Protein AF-A0A0G0YZ39-F1 (afdb_monomer)

Radius of gyration: 24.72 Å; Cα contacts (8 Å, |Δi|>4): 678; chains: 1; bounding box: 67×59×74 Å

Organism: NCBI:txid1618597

pLDDT: mean 83.74, std 14.9, range [32.56, 98.25]

Sequence (351 aa):
MTQRTVLRLSAIVSGLSGIVILIGVIYPIVSYDSVYSQKYTKLVSPLADPDSQVQEFLTAPTKGTSDTTRASTWFTGGAKEEDFSAPTISYYEISIPKLKINSATVAIGGEDLSKSLIQYPGTALPGKRGNAAIFGHSILPIFNNPKNYISIFTMLPTLKKGDPIYINYDGVSYTYKVEEMFEVLPTDLQVLDQDDSDSFVTLVTCVPPGDPRKPKRLVVRARVVPPDQNAMKTLGIDYGRSKVGLAIAEGPLAEPWRVIRYTNAGMLDEKIKQIIDSEKIEKVVVGVSEGEMGKESERFAKGIGAETFDETLSTKDAQILSREAGIGQKKRHDMEDAYAAAIMLQNWLDS

Nearest PDB structures (foldseek):
  4d70-assembly2_B  TM=8.899E-01  e=1.132E-11  Clostridium perfringens
  3tbe-assembly6_F  TM=8.554E-01  e=6.772E-10  Streptococcus agalactiae serogroup V
  6ixz-assembly2_B  TM=8.883E-01  e=1.725E-09  Clostridium perfringens SM101
  3tbe-assembly4_D  TM=8.648E-01  e=1.215E-09  Streptococcus agalactiae serogroup V
  4g1j-assembly1_A  TM=8.390E-01  e=1.366E-09  Streptococcus agalactiae serogroup V

Foldseek 3Di:
DDPVVVVVVVVVVVVVVVVVVVCLQVVLQVCCVVPQQVVADADDFPDPDCVVVPPPPVPDDPDDPPPPQFQQSQADPDDHPVLLQDPDKDWWFKDQVVLPQGRFIEIESHTGLQRGWYFDGPADDAFAQWETEIEAEFARPVPADCLGRNHVCNCVSVDDFQRWMWIQDPNDIWIWTFHHKHKAASHDCCLRGTHRPAGKYKYWYWPPGRDPPRTIIIITIIGTDPQDPPQQKEWFWEDDPFKIWIWIDSDLAIGGDAIDGDDDLVVVLVVVLVVCVVVVHRAYEYEAEDDPRNVVRVVSCVSNVHHYDYLHPPPVVLVVVLVSSPDPPVVSVRRSNSSSRRRRVSVVSVD

Solvent-accessible surface area (backbone atoms only — not comparable to full-atom values): 18948 Å² total; per-residue (Å²): 133,55,72,69,56,54,51,52,51,51,50,52,54,53,51,52,50,52,50,51,53,50,47,62,61,50,47,60,48,55,47,35,57,69,63,48,55,71,70,33,58,74,69,84,64,94,62,77,62,65,88,80,56,77,84,81,66,91,79,65,86,91,77,68,90,69,60,78,48,33,60,45,66,61,35,62,90,58,65,50,67,71,62,29,60,42,98,64,69,46,76,34,31,37,30,32,68,95,64,63,23,70,47,41,47,31,29,39,30,43,40,58,22,62,79,26,30,25,34,49,70,97,37,32,55,86,89,34,60,8,23,21,32,35,36,33,30,30,27,44,68,90,68,55,36,45,87,39,33,52,18,42,37,32,60,56,85,75,64,51,71,64,46,59,38,38,35,42,50,96,92,42,78,43,45,25,27,29,66,48,56,33,51,42,54,39,70,57,63,73,81,59,52,69,52,66,92,45,31,31,39,31,42,37,28,52,27,50,45,59,45,82,88,71,57,31,30,39,38,40,36,20,37,63,46,80,80,59,91,80,46,69,29,32,37,17,32,27,71,45,101,52,39,29,7,27,10,40,19,67,59,95,57,44,38,58,68,45,57,49,74,52,94,49,72,72,63,47,51,56,52,50,51,51,47,35,64,74,71,58,47,74,42,46,38,26,41,28,49,80,68,73,62,16,61,48,31,52,51,51,23,60,75,70,73,32,45,78,43,83,40,86,84,43,75,69,52,38,63,47,53,54,65,69,46,74,55,57,72,66,64,41,65,71,34,46,46,5,44,40,5,10,50,51,35,33,54,60,71,74,103

InterPro domains:
  IPR005227 Putative pre-16S rRNA nuclease [PF03652] (232-351)
  IPR005227 Putative pre-16S rRNA nuclease [PTHR33317] (214-350)
  IPR005227 Putative pre-16S rRNA nuclease [cd16964] (235-351)
  IPR005754 Sortase family [PF04203] (94-224)
  IPR005754 Sortase family [TIGR01076] (94-226)
  IPR006641 YqgF/RNase H-like domain [SM00732] (232-318)
  IPR012337 Ribonuclease H-like superfamily [SSF53098] (232-350)
  IPR023365 Sortase domain superfamily [G3DSA:2.40.260.10] (48-233)
  IPR023365 Sortase domain superfamily [SSF63817] (92-226)
  IPR037027 YqgF/RNase H-like domain superfamily [G3DSA:3.30.420.140] (234-351)

Mean predicted aligned error: 11.74 Å

Secondary structure (DSSP, 8-state):
--HHHHHHHHHHHHHHHHHHHHHHHHHHHHHIIIIIGGGSEE---SSPPGGGSTTS-TTS-------TTBGGGSSTTS--GGGG--SS-EEEEEEEGGGTEEEEEEEES--BTTTSEEEPTTSPPTTSSEEEEEE-----GGG--TT-TTTTTTTGGG--TT-EEEEEETTEEEEEEEEEEEEE-TT-GGGG---TTSEEEEEEEEESTT--SS-EEEEEEEEEE---TTS--EEEEE--TTEEEEEEESSSS-EEEEEEE-S-HHHHHHHHHHHHHHHT--EEEEEE-SSHHHHHHHHHHHHHT-EEEE-TT-HHHHHHHHHHT---HHHHHHTHHHHHHHHHHHHHHT-

Structure (mmCIF, N/CA/C/O backbone):
data_AF-A0A0G0YZ39-F1
#
_entry.id   AF-A0A0G0YZ39-F1
#
loop_
_atom_site.group_PDB
_atom_site.id
_atom_site.type_symbol
_atom_site.label_atom_id
_atom_site.label_alt_id
_atom_site.label_comp_id
_atom_site.label_asym_id
_atom_site.label_entity_id
_atom_site.label_seq_id
_atom_site.pdbx_PDB_ins_code
_atom_site.Cartn_x
_atom_site.Cartn_y
_atom_site.Cartn_z
_atom_site.occupancy
_atom_site.B_iso_or_equiv
_atom_site.auth_seq_id
_atom_site.auth_comp_id
_atom_site.auth_asym_id
_atom_site.auth_atom_id
_atom_site.pdbx_PDB_model_num
ATOM 1 N N . MET A 1 1 ? 39.255 38.013 1.629 1.00 63.16 1 MET A N 1
ATOM 2 C CA . MET A 1 1 ? 39.525 36.863 0.732 1.00 63.16 1 MET A CA 1
ATOM 3 C C . MET A 1 1 ? 39.885 37.423 -0.641 1.00 63.16 1 MET A C 1
ATOM 5 O O . MET A 1 1 ? 39.182 38.317 -1.090 1.00 63.16 1 MET A O 1
ATOM 9 N N . THR A 1 2 ? 40.990 37.014 -1.274 1.00 88.75 2 THR A N 1
ATOM 10 C CA . THR A 1 2 ? 41.365 37.572 -2.591 1.00 88.75 2 THR A CA 1
ATOM 11 C C . THR A 1 2 ? 40.469 36.999 -3.693 1.00 88.75 2 THR A C 1
ATOM 13 O O . THR A 1 2 ? 40.025 35.853 -3.597 1.00 88.75 2 THR A O 1
ATOM 16 N N . GLN A 1 3 ? 40.226 37.767 -4.760 1.00 86.38 3 GLN A N 1
ATOM 17 C CA . GLN A 1 3 ? 39.396 37.348 -5.902 1.00 86.38 3 GLN A CA 1
ATOM 18 C C . GLN A 1 3 ? 39.847 35.995 -6.489 1.00 86.38 3 GLN A C 1
ATOM 20 O O . GLN A 1 3 ? 39.022 35.157 -6.842 1.00 86.38 3 GLN A O 1
ATOM 25 N N . ARG A 1 4 ? 41.163 35.731 -6.506 1.00 86.62 4 ARG A N 1
ATOM 26 C CA . ARG A 1 4 ? 41.742 34.444 -6.931 1.00 86.62 4 ARG A CA 1
ATOM 27 C C . ARG A 1 4 ? 41.354 33.280 -6.017 1.00 86.62 4 ARG A C 1
ATOM 29 O O . ARG A 1 4 ? 41.075 32.194 -6.517 1.00 86.62 4 ARG A O 1
ATOM 36 N N . THR A 1 5 ? 41.324 33.485 -4.700 1.00 88.44 5 THR A N 1
ATOM 37 C CA . THR A 1 5 ? 40.905 32.443 -3.751 1.00 88.44 5 THR A CA 1
ATOM 38 C C . THR A 1 5 ? 39.410 32.159 -3.874 1.00 88.44 5 THR A C 1
ATOM 40 O O . THR A 1 5 ? 39.026 30.995 -3.867 1.00 88.44 5 THR A O 1
ATOM 43 N N . VAL A 1 6 ? 38.577 33.188 -4.071 1.00 89.81 6 VAL A N 1
ATOM 44 C CA . VAL A 1 6 ? 37.126 33.024 -4.293 1.00 89.81 6 VAL A CA 1
ATOM 45 C C . VAL A 1 6 ? 36.843 32.237 -5.578 1.00 89.81 6 VAL A C 1
ATOM 47 O O . VAL A 1 6 ? 36.048 31.300 -5.555 1.00 89.81 6 VAL A O 1
ATOM 50 N N . LEU A 1 7 ? 37.537 32.549 -6.679 1.00 91.00 7 LEU A N 1
ATOM 51 C CA . LEU A 1 7 ? 37.403 31.823 -7.950 1.00 91.00 7 LEU A CA 1
ATOM 52 C C . LEU A 1 7 ? 37.816 30.349 -7.826 1.00 91.00 7 LEU A C 1
ATOM 54 O O . LEU A 1 7 ? 37.099 29.471 -8.298 1.00 91.00 7 LEU A O 1
ATOM 58 N N . ARG A 1 8 ? 38.936 30.062 -7.148 1.00 90.88 8 ARG A N 1
ATOM 59 C CA . ARG A 1 8 ? 39.384 28.680 -6.899 1.00 90.88 8 ARG A CA 1
ATOM 60 C C . ARG A 1 8 ? 38.386 27.902 -6.049 1.00 90.88 8 ARG A C 1
ATOM 62 O O . ARG A 1 8 ? 38.074 26.764 -6.381 1.00 90.88 8 ARG A O 1
ATOM 69 N N . LEU A 1 9 ? 37.869 28.519 -4.987 1.00 92.19 9 LEU A N 1
ATOM 70 C CA . LEU A 1 9 ? 36.881 27.883 -4.121 1.00 92.19 9 LEU A CA 1
ATOM 71 C C . LEU A 1 9 ? 35.588 27.583 -4.893 1.00 92.19 9 LEU A C 1
ATOM 73 O O . LEU A 1 9 ? 35.072 26.475 -4.816 1.00 92.19 9 LEU A O 1
ATOM 77 N N . SER A 1 10 ? 35.121 28.535 -5.705 1.00 90.94 10 SER A N 1
ATOM 78 C CA . SER A 1 10 ? 33.913 28.382 -6.529 1.00 90.94 10 SER A CA 1
ATOM 79 C C . SER A 1 10 ? 34.061 27.269 -7.572 1.00 90.94 10 SER A C 1
ATOM 81 O O . SER A 1 10 ? 33.130 26.492 -7.778 1.00 90.94 10 SER A O 1
ATOM 83 N N . ALA A 1 11 ? 35.238 27.146 -8.194 1.00 93.25 11 ALA A N 1
ATOM 84 C CA . ALA A 1 11 ? 35.533 26.070 -9.140 1.00 93.25 11 ALA A CA 1
ATOM 85 C C . ALA A 1 11 ? 35.552 24.691 -8.461 1.00 93.25 11 ALA A C 1
ATOM 87 O O . ALA A 1 11 ? 34.982 23.745 -8.995 1.00 93.25 11 ALA A O 1
ATOM 88 N N . ILE A 1 12 ? 36.148 24.583 -7.268 1.00 94.81 12 ILE A N 1
ATOM 89 C CA . ILE A 1 12 ? 36.157 23.334 -6.490 1.00 94.81 12 ILE A CA 1
ATOM 90 C C . ILE A 1 12 ? 34.733 22.946 -6.087 1.00 94.81 12 ILE A C 1
ATOM 92 O O . ILE A 1 12 ? 34.337 21.803 -6.293 1.00 94.81 12 ILE A O 1
ATOM 96 N N . VAL A 1 13 ? 33.945 23.894 -5.572 1.00 94.94 13 VAL A N 1
ATOM 97 C CA . VAL A 1 13 ? 32.541 23.654 -5.206 1.00 94.94 13 VAL A CA 1
ATOM 98 C C . VAL A 1 13 ? 31.731 23.200 -6.420 1.00 94.94 13 VAL A C 1
ATOM 100 O O . VAL A 1 13 ? 30.984 22.234 -6.312 1.00 94.94 13 VAL A O 1
ATOM 103 N N . SER A 1 14 ? 31.922 23.834 -7.580 1.00 94.56 14 SER A N 1
ATOM 104 C CA . SER A 1 14 ? 31.230 23.462 -8.824 1.00 94.56 14 SER A CA 1
ATOM 105 C C . SER A 1 14 ? 31.660 22.088 -9.353 1.00 94.56 14 SER A C 1
ATOM 107 O O . SER A 1 14 ? 30.840 21.327 -9.857 1.00 94.56 14 SER A O 1
ATOM 109 N N . GLY A 1 15 ? 32.944 21.743 -9.230 1.00 95.44 15 GLY A N 1
ATOM 110 C CA . GLY A 1 15 ? 33.448 20.423 -9.609 1.00 95.44 15 GLY A CA 1
ATOM 111 C C . GLY A 1 15 ? 32.906 19.319 -8.702 1.00 95.44 15 GLY A C 1
ATOM 112 O O . GLY A 1 15 ? 32.435 18.292 -9.187 1.00 95.44 15 GLY A O 1
ATOM 113 N N . LEU A 1 16 ? 32.914 19.550 -7.385 1.00 95.50 16 LEU A N 1
ATOM 114 C CA . LEU A 1 16 ? 32.364 18.612 -6.408 1.00 95.50 16 LEU A CA 1
ATOM 115 C C . LEU A 1 16 ? 30.851 18.449 -6.573 1.00 95.50 16 LEU A C 1
ATOM 117 O O . LEU A 1 16 ? 30.367 17.320 -6.558 1.00 95.50 16 LEU A O 1
ATOM 121 N N . SER A 1 17 ? 30.108 19.538 -6.787 1.00 93.19 17 SER A N 1
ATOM 122 C CA . SER A 1 17 ? 28.665 19.453 -7.030 1.00 93.19 17 SER A CA 1
ATOM 123 C C . SER A 1 17 ? 28.355 18.688 -8.318 1.00 93.19 17 SER A C 1
ATOM 125 O O . SER A 1 17 ? 27.475 17.830 -8.312 1.00 93.19 17 SER A O 1
ATOM 127 N N . GLY A 1 18 ? 29.124 18.910 -9.390 1.00 93.69 18 GLY A N 1
ATOM 128 C CA . GLY A 1 18 ? 29.004 18.153 -10.636 1.00 93.69 18 GLY A CA 1
ATOM 129 C C . GLY A 1 18 ? 29.231 16.650 -10.446 1.00 93.69 18 GLY A C 1
ATOM 130 O O . GLY A 1 18 ? 28.444 15.845 -10.940 1.00 93.69 18 GLY A O 1
ATOM 131 N N . ILE A 1 19 ? 30.255 16.263 -9.677 1.00 94.19 19 ILE A N 1
ATOM 132 C CA . ILE A 1 19 ? 30.520 14.852 -9.350 1.00 94.19 19 ILE A CA 1
ATOM 133 C C . ILE A 1 19 ? 29.368 14.250 -8.539 1.00 94.19 19 ILE A C 1
ATOM 135 O O . ILE A 1 19 ? 28.924 13.147 -8.849 1.00 94.19 19 ILE A O 1
ATOM 139 N N . VAL A 1 20 ? 28.852 14.965 -7.536 1.00 92.12 20 VAL A N 1
ATOM 140 C CA . VAL A 1 20 ? 27.721 14.494 -6.718 1.00 92.12 20 VAL A CA 1
ATOM 141 C C . VAL A 1 20 ? 26.477 14.263 -7.576 1.00 92.12 20 VAL A C 1
ATOM 143 O O . VAL A 1 20 ? 25.836 13.222 -7.441 1.00 92.12 20 VAL A O 1
ATOM 146 N N . ILE A 1 21 ? 26.163 15.180 -8.497 1.00 88.75 21 ILE A N 1
ATOM 147 C CA . ILE A 1 21 ? 25.036 15.026 -9.430 1.00 88.75 21 ILE A CA 1
ATOM 148 C C . ILE A 1 21 ? 25.247 13.803 -10.330 1.00 88.75 21 ILE A C 1
ATOM 150 O O . ILE A 1 21 ? 24.344 12.982 -10.479 1.00 88.75 21 ILE A O 1
ATOM 154 N N . LEU A 1 22 ? 26.445 13.649 -10.900 1.00 88.44 22 LEU A N 1
ATOM 155 C CA . LEU A 1 22 ? 26.763 12.546 -11.806 1.00 88.44 22 LEU A CA 1
ATOM 156 C C . LEU A 1 22 ? 26.677 11.190 -11.096 1.00 88.44 22 LEU A C 1
ATOM 158 O O . LEU A 1 22 ? 26.066 10.261 -11.622 1.00 88.44 22 LEU A O 1
ATOM 162 N N . ILE A 1 23 ? 27.213 11.088 -9.877 1.00 89.56 23 ILE A N 1
ATOM 163 C CA . ILE A 1 23 ? 27.066 9.894 -9.037 1.00 89.56 23 ILE A CA 1
ATOM 164 C C . ILE A 1 23 ? 25.585 9.648 -8.737 1.00 89.56 23 ILE A C 1
ATOM 166 O O . ILE A 1 23 ? 25.124 8.526 -8.908 1.00 89.56 23 ILE A O 1
ATOM 170 N N . GLY A 1 24 ? 24.822 10.679 -8.367 1.00 83.25 24 GLY A N 1
ATOM 171 C CA . GLY A 1 24 ? 23.395 10.559 -8.057 1.00 83.25 24 GLY A CA 1
ATOM 172 C C . GLY A 1 24 ? 22.537 10.022 -9.209 1.00 83.25 24 GLY A C 1
ATOM 173 O O . GLY A 1 24 ? 21.548 9.341 -8.951 1.00 83.25 24 GLY A O 1
ATOM 174 N N . VAL A 1 25 ? 22.921 10.279 -10.464 1.00 83.94 25 VAL A N 1
ATOM 175 C CA . VAL A 1 25 ? 22.208 9.784 -11.656 1.00 83.94 25 VAL A CA 1
ATOM 176 C C . VAL A 1 25 ? 22.722 8.417 -12.113 1.00 83.94 25 VAL A C 1
ATOM 178 O O . VAL A 1 25 ? 21.925 7.540 -12.437 1.00 83.94 25 VAL A O 1
ATOM 181 N N . ILE A 1 26 ? 24.042 8.209 -12.141 1.00 85.44 26 ILE A N 1
ATOM 182 C CA . ILE A 1 26 ? 24.639 6.983 -12.698 1.00 85.44 26 ILE A CA 1
ATOM 183 C C . ILE A 1 26 ? 24.592 5.823 -11.700 1.00 85.44 26 ILE A C 1
ATOM 185 O O . ILE A 1 26 ? 24.321 4.686 -12.091 1.00 85.44 26 ILE A O 1
ATOM 189 N N . TYR A 1 27 ? 24.834 6.084 -10.413 1.00 86.88 27 TYR A N 1
ATOM 190 C CA . TYR A 1 27 ? 24.906 5.037 -9.393 1.00 86.88 27 TYR A CA 1
ATOM 191 C C . TYR A 1 27 ? 23.622 4.196 -9.289 1.00 86.88 27 TYR A C 1
ATOM 193 O O . TYR A 1 27 ? 23.739 2.969 -9.256 1.00 86.88 27 TYR A O 1
ATOM 201 N N . PRO A 1 28 ? 22.401 4.770 -9.290 1.00 83.75 28 PRO A N 1
ATOM 202 C CA . PRO A 1 28 ? 21.174 3.976 -9.251 1.00 83.75 28 PRO A CA 1
ATOM 203 C C . PRO A 1 28 ? 21.031 3.006 -10.426 1.00 83.75 28 PRO A C 1
ATOM 205 O O . PRO A 1 28 ? 20.638 1.864 -10.224 1.00 83.75 28 PRO A O 1
ATOM 208 N N . ILE A 1 29 ? 21.401 3.432 -11.635 1.00 84.06 29 ILE A N 1
ATOM 209 C CA . ILE A 1 29 ? 21.299 2.607 -12.845 1.00 84.06 29 ILE A CA 1
ATOM 210 C C . ILE A 1 29 ? 22.289 1.438 -12.763 1.00 84.06 29 ILE A C 1
ATOM 212 O O . ILE A 1 29 ? 21.909 0.279 -12.901 1.00 84.06 29 ILE A O 1
ATOM 216 N N . VAL A 1 30 ? 23.555 1.731 -12.446 1.00 84.81 30 VAL A N 1
ATOM 217 C CA . VAL A 1 30 ? 24.609 0.706 -12.348 1.00 84.81 30 VAL A CA 1
ATOM 218 C C . VAL A 1 30 ? 24.343 -0.266 -11.194 1.00 84.81 30 VAL A C 1
ATOM 220 O O . VAL A 1 30 ? 24.536 -1.476 -11.337 1.00 84.81 30 VAL A O 1
ATOM 223 N N . SER A 1 31 ? 23.889 0.244 -10.047 1.00 83.81 31 SER A N 1
ATOM 224 C CA . SER A 1 31 ? 23.550 -0.592 -8.891 1.00 83.81 31 SER A CA 1
ATOM 225 C C . SER A 1 31 ? 22.307 -1.445 -9.140 1.00 83.81 31 SER A C 1
ATOM 227 O O . SER A 1 31 ? 22.281 -2.587 -8.683 1.00 83.81 31 SER A O 1
ATOM 229 N N . TYR A 1 32 ? 21.324 -0.955 -9.904 1.00 85.12 32 TYR A N 1
ATOM 230 C CA . TYR A 1 32 ? 20.185 -1.760 -10.339 1.00 85.12 32 TYR A CA 1
ATOM 231 C C . TYR A 1 32 ? 20.637 -2.991 -11.128 1.00 85.12 32 TYR A C 1
ATOM 233 O O . TYR A 1 32 ? 20.352 -4.118 -10.719 1.00 85.12 32 TYR A O 1
ATOM 241 N N . ASP A 1 33 ? 21.410 -2.789 -12.195 1.00 82.00 33 ASP A N 1
ATOM 242 C CA . ASP A 1 33 ? 21.870 -3.886 -13.051 1.00 82.00 33 ASP A CA 1
ATOM 243 C C . ASP A 1 33 ? 22.768 -4.879 -12.298 1.00 82.00 33 ASP A C 1
ATOM 245 O O . ASP A 1 33 ? 22.678 -6.090 -12.502 1.00 82.00 33 ASP A O 1
ATOM 249 N N . SER A 1 34 ? 23.606 -4.380 -11.386 1.00 78.62 34 SER A N 1
ATOM 250 C CA . SER A 1 34 ? 24.566 -5.216 -10.653 1.00 78.62 34 SER A CA 1
ATOM 251 C C . SER A 1 34 ? 23.937 -5.993 -9.495 1.00 78.62 34 SER A C 1
ATOM 253 O O . SER A 1 34 ? 24.362 -7.106 -9.203 1.00 78.62 34 SER A O 1
ATOM 255 N N . VAL A 1 35 ? 22.957 -5.408 -8.798 1.00 79.38 35 VAL A N 1
ATOM 256 C CA . VAL A 1 35 ? 22.436 -5.950 -7.530 1.00 79.38 35 VAL A CA 1
ATOM 257 C C . VAL A 1 35 ? 21.034 -6.526 -7.675 1.00 79.38 35 VAL A C 1
ATOM 259 O O . VAL A 1 35 ? 20.725 -7.530 -7.031 1.00 79.38 35 VAL A O 1
ATOM 262 N N . TYR A 1 36 ? 20.170 -5.881 -8.457 1.00 77.25 36 TYR A N 1
ATOM 263 C CA . TYR A 1 36 ? 18.754 -6.230 -8.547 1.00 77.25 36 TYR A CA 1
ATOM 264 C C . TYR A 1 36 ? 18.477 -7.101 -9.770 1.00 77.25 36 TYR A C 1
ATOM 266 O O . TYR A 1 36 ? 17.955 -8.199 -9.603 1.00 77.25 36 TYR A O 1
ATOM 274 N N . SER A 1 37 ? 18.922 -6.692 -10.963 1.00 74.88 37 SER A N 1
ATOM 275 C CA . SER A 1 37 ? 18.642 -7.434 -12.204 1.00 74.88 37 SER A CA 1
ATOM 276 C C . SER A 1 37 ? 19.188 -8.869 -12.189 1.00 74.88 37 SER A C 1
ATOM 278 O O . SER A 1 37 ? 18.551 -9.788 -12.695 1.00 74.88 37 SER A O 1
ATOM 280 N N . GLN A 1 38 ? 20.324 -9.108 -11.523 1.00 76.94 38 GLN A N 1
ATOM 281 C CA . GLN A 1 38 ? 20.892 -10.457 -11.375 1.00 76.94 38 GLN A CA 1
ATOM 282 C C . GLN A 1 38 ? 20.075 -11.398 -10.475 1.00 76.94 38 GLN A C 1
ATOM 284 O O . GLN A 1 38 ? 20.250 -12.611 -10.551 1.00 76.94 38 GLN A O 1
ATOM 289 N N . LYS A 1 39 ? 19.213 -10.862 -9.601 1.00 78.50 39 LYS A N 1
ATOM 290 C CA . LYS A 1 39 ? 18.385 -11.667 -8.688 1.00 78.50 39 LYS A CA 1
ATOM 291 C C . LYS A 1 39 ? 17.100 -12.158 -9.336 1.00 78.50 39 LYS A C 1
ATOM 293 O O . LYS A 1 39 ? 16.499 -13.100 -8.826 1.00 78.50 39 LYS A O 1
ATOM 298 N N . TYR A 1 40 ? 16.661 -11.500 -10.402 1.00 79.06 40 TYR A N 1
ATOM 299 C CA . TYR A 1 40 ? 15.388 -11.793 -11.035 1.00 79.06 40 TYR A CA 1
ATOM 300 C C . TYR A 1 40 ? 15.536 -12.929 -12.040 1.00 79.06 40 TYR A C 1
ATOM 302 O O . TYR A 1 40 ? 16.443 -12.944 -12.875 1.00 79.06 40 TYR A O 1
ATOM 310 N N . THR A 1 41 ? 14.615 -13.886 -11.970 1.00 66.94 41 THR A N 1
ATOM 311 C CA . THR A 1 41 ? 14.513 -14.935 -12.979 1.00 66.94 41 THR A CA 1
ATOM 312 C C . THR A 1 41 ? 14.105 -14.289 -14.296 1.00 66.94 41 THR A C 1
ATOM 314 O O . THR A 1 41 ? 13.104 -13.579 -14.367 1.00 66.94 41 THR A O 1
ATOM 317 N N . LYS A 1 42 ? 14.888 -14.517 -15.352 1.00 65.31 42 LYS A N 1
ATOM 318 C CA . LYS A 1 42 ? 14.481 -14.135 -16.703 1.00 65.31 42 LYS A CA 1
ATOM 319 C C . LYS A 1 42 ? 13.465 -15.155 -17.187 1.00 65.31 42 LYS A C 1
ATOM 321 O O . LYS A 1 42 ? 13.811 -16.327 -17.336 1.00 65.31 42 LYS A O 1
ATOM 326 N N . LEU A 1 43 ? 12.232 -14.716 -17.411 1.00 63.28 43 LEU A N 1
ATOM 327 C CA . LEU A 1 43 ? 11.256 -15.557 -18.086 1.00 63.28 43 LEU A CA 1
ATOM 328 C C . LEU A 1 43 ? 11.721 -15.796 -19.522 1.00 63.28 43 LEU A C 1
ATOM 330 O O . LEU A 1 43 ? 12.169 -14.877 -20.212 1.00 63.28 43 LEU A O 1
ATOM 334 N N . VAL A 1 44 ? 11.647 -17.052 -19.956 1.00 59.41 44 VAL A N 1
ATOM 335 C CA . VAL A 1 44 ? 11.869 -17.401 -21.357 1.00 59.41 44 VAL A CA 1
ATOM 336 C C . VAL A 1 44 ? 10.592 -17.029 -22.090 1.00 59.41 44 VAL A C 1
ATOM 338 O O . VAL A 1 44 ? 9.597 -17.745 -22.008 1.00 59.41 44 VAL A O 1
ATOM 341 N N . SER A 1 45 ? 10.607 -15.882 -22.763 1.00 59.81 45 SER A N 1
ATOM 342 C CA . SER A 1 45 ? 9.494 -15.515 -23.628 1.00 59.81 45 SER A CA 1
ATOM 343 C C . SER A 1 45 ? 9.457 -16.487 -24.816 1.00 59.81 45 SER A C 1
ATOM 345 O O . SER A 1 45 ? 10.504 -16.738 -25.420 1.00 59.81 45 SER A O 1
ATOM 347 N N . PRO A 1 46 ? 8.290 -17.050 -25.180 1.00 58.00 46 PRO A N 1
ATOM 348 C CA . PRO A 1 46 ? 8.153 -17.849 -26.398 1.00 58.00 46 PRO A CA 1
ATOM 349 C C . PRO A 1 46 ? 8.279 -16.986 -27.665 1.00 58.00 46 PRO A C 1
ATOM 351 O O . PRO A 1 46 ? 8.432 -17.514 -28.766 1.00 58.00 46 PRO A O 1
ATOM 354 N N . LEU A 1 47 ? 8.217 -15.660 -27.515 1.00 56.59 47 LEU A N 1
ATOM 355 C CA . LEU A 1 47 ? 8.459 -14.690 -28.571 1.00 56.59 47 LEU A CA 1
ATOM 356 C C . LEU A 1 47 ? 9.970 -14.479 -28.728 1.00 56.59 47 LEU A C 1
ATOM 358 O O . LEU A 1 47 ? 10.679 -14.258 -27.747 1.00 56.59 47 LEU A O 1
ATOM 362 N N . ALA A 1 48 ? 10.464 -14.554 -29.967 1.00 54.91 48 ALA A N 1
ATOM 363 C CA . ALA A 1 48 ? 11.865 -14.283 -30.268 1.00 54.91 48 ALA A CA 1
ATOM 364 C C . ALA A 1 48 ? 12.244 -12.874 -29.786 1.00 54.91 48 ALA A C 1
ATOM 366 O O . ALA A 1 48 ? 11.502 -11.920 -30.026 1.00 54.91 48 ALA A O 1
ATOM 367 N N . ASP A 1 49 ? 13.395 -12.755 -29.116 1.00 52.97 49 ASP A N 1
ATOM 368 C CA . ASP A 1 49 ? 13.942 -11.466 -28.697 1.00 52.97 49 ASP A CA 1
ATOM 369 C C . ASP A 1 49 ? 14.062 -10.559 -29.934 1.00 52.97 49 ASP A C 1
ATOM 371 O O . ASP A 1 49 ? 14.784 -10.926 -30.873 1.00 52.97 49 ASP A O 1
ATOM 375 N N . PRO A 1 50 ? 13.368 -9.407 -29.971 1.00 50.84 50 PRO A N 1
ATOM 376 C CA . PRO A 1 50 ? 13.460 -8.479 -31.086 1.00 50.84 50 PRO A CA 1
ATOM 377 C C . PRO A 1 50 ? 14.913 -8.126 -31.409 1.00 50.84 50 PRO A C 1
ATOM 379 O O . PRO A 1 50 ? 15.245 -8.037 -32.589 1.00 50.84 50 PRO A O 1
ATOM 382 N N . ASP A 1 51 ? 15.795 -8.043 -30.397 1.00 48.47 51 ASP A N 1
ATOM 383 C CA . ASP A 1 51 ? 17.222 -7.726 -30.561 1.00 48.47 51 ASP A CA 1
ATOM 384 C C . ASP A 1 51 ? 17.992 -8.785 -31.379 1.00 48.47 51 ASP A C 1
ATOM 386 O O . ASP A 1 51 ? 19.055 -8.494 -31.928 1.00 48.47 51 ASP A O 1
ATOM 390 N N . SER A 1 52 ? 17.450 -9.999 -31.533 1.00 45.22 52 SER A N 1
ATOM 391 C CA . SER A 1 52 ? 18.067 -11.080 -32.317 1.00 45.22 52 SER A CA 1
ATOM 392 C C . SER A 1 52 ? 17.710 -11.047 -33.812 1.00 45.22 52 SER A C 1
ATOM 394 O O . SER A 1 52 ? 18.314 -11.785 -34.589 1.00 45.22 52 SER A O 1
ATOM 396 N N . GLN A 1 53 ? 16.753 -10.211 -34.242 1.00 40.66 53 GLN A N 1
ATOM 397 C CA . GLN A 1 53 ? 16.278 -10.147 -35.638 1.00 40.66 53 GLN A CA 1
ATOM 398 C C . GLN A 1 53 ? 16.268 -8.724 -36.243 1.00 40.66 53 GLN A C 1
ATOM 400 O O . GLN A 1 53 ? 15.675 -8.497 -37.299 1.00 40.66 53 GLN A O 1
ATOM 405 N N . VAL A 1 54 ? 16.959 -7.750 -35.633 1.00 43.12 54 VAL A N 1
ATOM 406 C CA . VAL A 1 54 ? 16.911 -6.314 -36.016 1.00 43.12 54 VAL A CA 1
ATOM 407 C C . VAL A 1 54 ? 17.667 -5.959 -37.311 1.00 43.12 54 VAL A C 1
ATOM 409 O O . VAL A 1 54 ? 18.240 -4.877 -37.418 1.00 43.12 54 VAL A O 1
ATOM 412 N N . GLN A 1 55 ? 17.677 -6.814 -38.335 1.00 37.31 55 GLN A N 1
ATOM 413 C CA . GLN A 1 55 ? 18.178 -6.401 -39.654 1.00 37.31 55 GLN A CA 1
ATOM 414 C C . GLN A 1 55 ? 17.110 -6.328 -40.747 1.00 37.31 55 GLN A C 1
ATOM 416 O O . GLN A 1 55 ? 17.389 -5.751 -41.794 1.00 37.31 55 GLN A O 1
ATOM 421 N N . GLU A 1 56 ? 15.870 -6.770 -40.495 1.00 3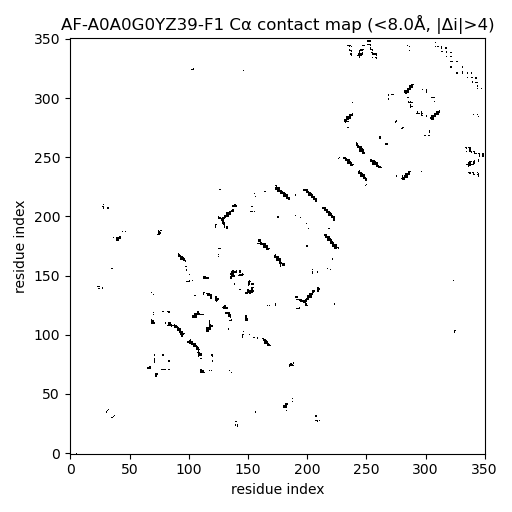5.00 56 GLU A N 1
ATOM 422 C CA . GLU A 1 56 ? 14.849 -6.828 -41.560 1.00 35.00 56 GLU A CA 1
ATOM 423 C C . GLU A 1 56 ? 13.560 -6.016 -41.306 1.00 35.00 56 GLU A C 1
ATOM 425 O O . GLU A 1 56 ? 12.759 -5.851 -42.220 1.00 35.00 56 GLU A O 1
ATOM 430 N N . PHE A 1 57 ? 13.376 -5.401 -40.128 1.00 33.97 57 PHE A N 1
ATOM 431 C CA . PHE A 1 57 ? 12.138 -4.665 -39.780 1.00 33.97 57 PHE A CA 1
ATOM 432 C C . PHE A 1 57 ? 12.291 -3.148 -39.540 1.00 33.97 57 PHE A C 1
ATOM 434 O O . PHE A 1 57 ? 11.423 -2.508 -38.946 1.00 33.97 57 PHE A O 1
ATOM 441 N N . LEU A 1 58 ? 13.352 -2.518 -40.058 1.00 36.75 58 LEU A N 1
ATOM 442 C CA . LEU A 1 58 ? 13.596 -1.065 -39.935 1.00 36.75 58 LEU A CA 1
ATOM 443 C C . LEU A 1 58 ? 12.726 -0.176 -40.857 1.00 36.75 58 LEU A C 1
ATOM 445 O O . LEU A 1 58 ? 13.160 0.897 -41.271 1.00 36.75 58 LEU A O 1
ATOM 449 N N . THR A 1 59 ? 11.495 -0.581 -41.184 1.00 35.94 59 THR A N 1
ATOM 450 C CA . THR A 1 59 ? 10.537 0.269 -41.928 1.00 35.94 59 THR A CA 1
ATOM 451 C C . THR A 1 59 ? 9.291 0.663 -41.133 1.00 35.94 59 THR A C 1
ATOM 453 O O . THR A 1 59 ? 8.481 1.444 -41.629 1.00 35.94 59 THR A O 1
ATOM 456 N N . ALA A 1 60 ? 9.156 0.236 -39.873 1.00 32.56 60 ALA A N 1
ATOM 457 C CA . ALA A 1 60 ? 8.159 0.819 -38.978 1.00 32.56 60 ALA A CA 1
ATOM 458 C C . ALA A 1 60 ? 8.691 2.148 -38.400 1.00 32.56 60 ALA A C 1
ATOM 460 O O . ALA A 1 60 ? 9.829 2.195 -37.927 1.00 32.56 60 ALA A O 1
ATOM 461 N N . PRO A 1 61 ? 7.914 3.245 -38.426 1.00 33.56 61 PRO A N 1
ATOM 462 C CA . PRO A 1 61 ? 8.382 4.547 -37.976 1.00 33.56 61 PRO A CA 1
ATOM 463 C C . PRO A 1 61 ? 8.604 4.535 -36.458 1.00 33.56 61 PRO A C 1
ATOM 465 O O . PRO A 1 61 ? 7.685 4.734 -35.669 1.00 33.56 61 PRO A O 1
ATOM 468 N N . THR A 1 62 ? 9.855 4.367 -36.032 1.00 37.62 62 THR A N 1
ATOM 469 C CA . THR A 1 62 ? 10.317 4.674 -34.674 1.00 37.62 62 THR A CA 1
ATOM 470 C C . THR A 1 62 ? 10.392 6.191 -34.511 1.00 37.62 62 THR A C 1
ATOM 472 O O . THR A 1 62 ? 11.465 6.797 -34.552 1.00 37.62 62 THR A O 1
ATOM 475 N N . LYS A 1 63 ? 9.234 6.843 -34.406 1.00 38.22 63 LYS A N 1
ATOM 476 C CA . LYS A 1 63 ? 9.140 8.259 -34.042 1.00 38.22 63 LYS A CA 1
ATOM 477 C C . LYS A 1 63 ? 7.804 8.553 -33.370 1.00 38.22 63 LYS A C 1
ATOM 479 O O . LYS A 1 63 ? 6.910 9.173 -33.929 1.00 38.22 63 LYS A O 1
ATOM 484 N N . GLY A 1 64 ? 7.710 8.112 -32.127 1.00 37.72 64 GLY A N 1
ATOM 485 C CA . GLY A 1 64 ? 6.760 8.621 -31.157 1.00 37.72 64 GLY A CA 1
ATOM 486 C C . GLY A 1 64 ? 7.394 8.439 -29.794 1.00 37.72 64 GLY A C 1
ATOM 487 O O . GLY A 1 64 ? 7.610 7.311 -29.369 1.00 37.72 64 GLY A O 1
ATOM 488 N N . THR A 1 65 ? 7.751 9.532 -29.128 1.00 44.12 65 THR A N 1
ATOM 489 C CA . THR A 1 65 ? 7.872 9.551 -27.669 1.00 44.12 65 THR A CA 1
ATOM 490 C C . THR A 1 65 ? 6.517 9.119 -27.125 1.00 44.12 65 THR A C 1
ATOM 492 O O . THR A 1 65 ? 5.617 9.944 -26.996 1.00 44.12 65 THR A O 1
ATOM 495 N N . SER A 1 66 ? 6.332 7.812 -26.939 1.00 59.59 66 SER A N 1
ATOM 496 C CA . SER A 1 66 ? 5.123 7.249 -26.357 1.00 59.59 66 SER A CA 1
ATOM 497 C C . SER A 1 66 ? 5.005 7.821 -24.956 1.00 59.59 66 SER A C 1
ATOM 499 O O . SER A 1 66 ? 5.921 7.656 -24.147 1.00 59.59 66 SER A O 1
ATOM 501 N N . ASP A 1 67 ? 3.921 8.541 -24.704 1.00 74.12 67 ASP A N 1
ATOM 502 C CA . ASP A 1 67 ? 3.639 9.108 -23.399 1.00 74.12 67 ASP A CA 1
ATOM 503 C C . ASP A 1 67 ? 3.507 7.972 -22.380 1.00 74.12 67 ASP A C 1
ATOM 505 O O . ASP A 1 67 ? 2.513 7.243 -22.349 1.00 74.12 67 ASP A O 1
ATOM 509 N N . THR A 1 68 ? 4.551 7.790 -21.572 1.00 73.75 68 THR A N 1
ATOM 510 C CA . THR A 1 68 ? 4.598 6.724 -20.572 1.00 73.75 68 THR A CA 1
ATOM 511 C C . THR A 1 68 ? 3.670 7.011 -19.404 1.00 73.75 68 THR A C 1
ATOM 513 O O . THR A 1 68 ? 3.487 6.122 -18.576 1.00 73.75 68 THR A O 1
ATOM 516 N N . THR A 1 69 ? 3.062 8.204 -19.332 1.00 81.88 69 THR A N 1
ATOM 517 C CA . THR A 1 69 ? 2.007 8.496 -18.353 1.00 81.88 69 THR A CA 1
ATOM 518 C C . THR A 1 69 ? 0.714 7.755 -18.629 1.00 81.88 69 THR A C 1
ATOM 520 O O . THR A 1 69 ? -0.098 7.597 -17.724 1.00 81.88 69 THR A O 1
ATOM 523 N N . ARG A 1 70 ? 0.553 7.210 -19.837 1.00 85.31 70 ARG A N 1
ATOM 524 C CA . ARG A 1 70 ? -0.622 6.438 -20.228 1.00 85.31 70 ARG A CA 1
ATOM 525 C C . ARG A 1 70 ? -0.368 4.946 -20.072 1.00 85.31 70 ARG A C 1
ATOM 527 O O . ARG A 1 70 ? 0.526 4.404 -20.718 1.00 85.31 70 ARG A O 1
ATOM 534 N N . ALA A 1 71 ? -1.182 4.257 -19.276 1.00 83.81 71 ALA A N 1
ATOM 535 C CA . ALA A 1 71 ? -1.059 2.813 -19.053 1.00 83.81 71 ALA A CA 1
ATOM 536 C C . ALA A 1 71 ? -1.193 1.971 -20.342 1.00 83.81 71 ALA A C 1
ATOM 538 O O . ALA A 1 71 ? -0.565 0.918 -20.460 1.00 83.81 71 ALA A O 1
ATOM 539 N N . SER A 1 72 ? -1.941 2.454 -21.337 1.00 86.19 72 SER A N 1
ATOM 540 C CA . SER A 1 72 ? -2.117 1.809 -22.649 1.00 86.19 72 SER A CA 1
ATOM 541 C C . SER A 1 72 ? -0.819 1.685 -23.461 1.00 86.19 72 SER A C 1
ATOM 543 O O . SER A 1 72 ? -0.707 0.808 -24.314 1.00 86.19 72 SER A O 1
ATOM 545 N N . THR A 1 73 ? 0.203 2.505 -23.186 1.00 85.81 73 THR A N 1
ATOM 546 C CA . THR A 1 73 ? 1.483 2.475 -23.922 1.00 85.81 73 THR A CA 1
ATOM 547 C C . THR A 1 73 ? 2.520 1.531 -23.311 1.00 85.81 73 THR A C 1
ATOM 549 O O . THR A 1 73 ? 3.616 1.365 -23.851 1.00 85.81 73 THR A O 1
ATOM 552 N N . TRP A 1 74 ? 2.205 0.907 -22.173 1.00 82.69 74 TRP A N 1
ATOM 553 C CA . TRP A 1 74 ? 3.190 0.173 -21.383 1.00 82.69 74 TRP A CA 1
ATOM 554 C C . TRP A 1 74 ? 3.552 -1.195 -21.944 1.00 82.69 74 TRP A C 1
ATOM 556 O O . TRP A 1 74 ? 4.688 -1.628 -21.719 1.00 82.69 74 TRP A O 1
ATOM 566 N N . PHE A 1 75 ? 2.627 -1.825 -22.672 1.00 83.88 75 PHE A N 1
ATOM 567 C CA . PHE A 1 75 ? 2.834 -3.098 -23.349 1.00 83.88 75 PHE A CA 1
ATOM 568 C C . PHE A 1 75 ? 2.460 -3.005 -24.827 1.00 83.88 75 PHE A C 1
ATOM 570 O O . PHE A 1 75 ? 1.351 -2.606 -25.181 1.00 83.88 75 PHE A O 1
ATOM 577 N N . THR A 1 76 ? 3.376 -3.396 -25.708 1.00 81.69 76 THR A N 1
ATOM 578 C CA . THR A 1 76 ? 3.130 -3.379 -27.152 1.00 81.69 76 THR A CA 1
ATOM 579 C C . THR A 1 76 ? 2.235 -4.554 -27.538 1.00 81.69 76 THR A C 1
ATOM 581 O O . THR A 1 76 ? 2.601 -5.702 -27.299 1.00 81.69 76 THR A O 1
ATOM 584 N N . GLY A 1 77 ? 1.087 -4.276 -28.159 1.00 79.06 77 GLY A N 1
ATOM 585 C CA . GLY A 1 77 ? 0.111 -5.305 -28.538 1.00 79.06 77 GLY A CA 1
ATOM 586 C C . GLY A 1 77 ? -0.888 -5.679 -27.437 1.00 79.06 77 GLY A C 1
ATOM 587 O O . GLY A 1 77 ? -1.668 -6.604 -27.638 1.00 79.06 77 GLY A O 1
ATOM 588 N N . GLY A 1 78 ? -0.876 -4.971 -26.302 1.00 82.06 78 GLY A N 1
ATOM 589 C CA . GLY A 1 78 ? -1.893 -5.100 -25.260 1.00 82.06 78 GLY A CA 1
ATOM 590 C C . GLY A 1 78 ? -3.186 -4.324 -25.562 1.00 82.06 78 GLY A C 1
ATOM 591 O O . GLY A 1 78 ? -3.441 -3.914 -26.695 1.00 82.06 78 GLY A O 1
ATOM 592 N N . ALA A 1 79 ? -3.987 -4.110 -24.519 1.00 83.31 79 ALA A N 1
ATOM 593 C CA . ALA A 1 79 ? -5.178 -3.267 -24.506 1.00 83.31 79 ALA A CA 1
ATOM 594 C C . ALA A 1 79 ? -4.901 -1.853 -25.039 1.00 83.31 79 ALA A C 1
ATOM 596 O O . ALA A 1 79 ? -3.859 -1.249 -24.764 1.00 83.31 79 ALA A O 1
ATOM 597 N N . LYS A 1 80 ? -5.861 -1.331 -25.798 1.00 86.12 80 LYS A N 1
ATOM 598 C CA . LYS A 1 80 ? -5.795 -0.016 -26.436 1.00 86.12 80 LYS A CA 1
ATOM 599 C C . L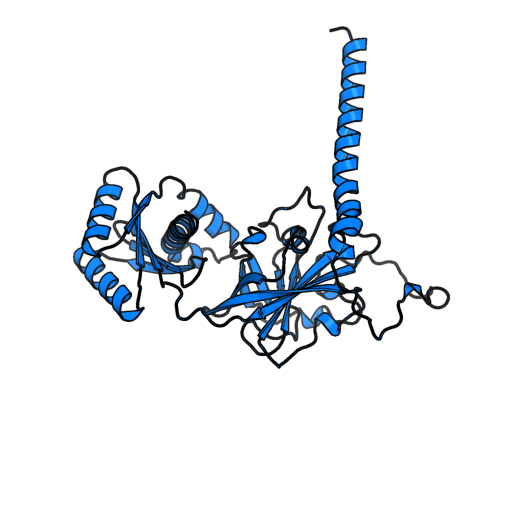YS A 1 80 ? -6.408 1.051 -25.540 1.00 86.12 80 LYS A C 1
ATOM 601 O O . LYS A 1 80 ? -7.112 0.738 -24.591 1.00 86.12 80 LYS A O 1
ATOM 606 N N . GLU A 1 81 ? -6.169 2.319 -25.862 1.00 82.25 81 GLU A N 1
ATOM 607 C CA . GLU A 1 81 ? -6.713 3.481 -25.140 1.00 82.25 81 GLU A CA 1
ATOM 608 C C . GLU A 1 81 ? -8.235 3.395 -24.905 1.00 82.25 81 GLU A C 1
ATOM 610 O O . GLU A 1 81 ? -8.728 3.750 -23.832 1.00 82.25 81 GLU A O 1
ATOM 615 N N . GLU A 1 82 ? -8.981 2.846 -25.866 1.00 83.25 82 GLU A N 1
ATOM 616 C CA . GLU A 1 82 ? -10.431 2.688 -25.756 1.00 83.25 82 GLU A CA 1
ATOM 617 C C . GLU A 1 82 ? -10.835 1.695 -24.653 1.00 83.25 82 GLU A C 1
ATOM 619 O O . GLU A 1 82 ? -11.858 1.888 -23.996 1.00 83.25 82 GLU A O 1
ATOM 624 N N . ASP A 1 83 ? -10.010 0.679 -24.388 1.00 81.94 83 ASP A N 1
ATOM 625 C CA . ASP A 1 83 ? -10.258 -0.332 -23.351 1.00 81.94 83 ASP A CA 1
ATOM 626 C C . ASP A 1 83 ? -10.065 0.236 -21.933 1.00 81.94 83 ASP A C 1
ATOM 628 O O . ASP A 1 83 ? -10.618 -0.286 -20.963 1.00 81.94 83 ASP A O 1
ATOM 632 N N . PHE A 1 84 ? -9.306 1.330 -21.802 1.00 80.69 84 PHE A N 1
ATOM 633 C CA . PHE A 1 84 ? -9.137 2.066 -20.546 1.00 80.69 84 PHE A CA 1
ATOM 634 C C . PHE A 1 84 ? -10.204 3.146 -20.345 1.00 80.69 84 PHE A C 1
ATOM 636 O O . PHE A 1 84 ? -10.214 3.792 -19.303 1.00 80.69 84 PHE A O 1
ATOM 643 N N . SER A 1 85 ? -11.110 3.347 -21.304 1.00 74.69 85 SER A N 1
ATOM 644 C CA . SER A 1 85 ? -12.131 4.398 -21.266 1.00 74.69 85 SER A CA 1
ATOM 645 C C . SER A 1 85 ? -13.467 3.861 -20.749 1.00 74.69 85 SER A C 1
ATOM 647 O O . SER A 1 85 ? -14.484 3.881 -21.447 1.00 74.69 85 SER A O 1
ATOM 649 N N . ALA A 1 86 ? -13.478 3.349 -19.515 1.00 72.62 86 ALA A N 1
ATOM 650 C CA . ALA A 1 86 ? -14.715 2.859 -18.917 1.00 72.62 86 ALA A CA 1
ATOM 651 C C . ALA A 1 86 ? -15.707 4.021 -18.695 1.00 72.62 86 ALA A C 1
ATOM 653 O O . ALA A 1 86 ? -15.310 5.098 -18.245 1.00 72.62 86 ALA A O 1
ATOM 654 N N . PRO A 1 87 ? -17.018 3.818 -18.927 1.00 66.00 87 PRO A N 1
ATOM 655 C CA . PRO A 1 87 ? -18.029 4.860 -18.722 1.00 66.00 87 PRO A CA 1
ATOM 656 C C . PRO A 1 87 ? -18.152 5.297 -17.255 1.00 66.00 87 PRO A C 1
ATOM 658 O O . PRO A 1 87 ? -18.731 6.340 -16.954 1.00 66.00 87 PRO A O 1
ATOM 661 N N . THR A 1 88 ? -17.639 4.502 -16.316 1.00 72.06 88 THR A N 1
ATOM 662 C CA . THR A 1 88 ? -17.551 4.857 -14.901 1.00 72.06 88 THR A CA 1
ATOM 663 C C . THR A 1 88 ? -16.226 4.357 -14.351 1.00 72.06 88 THR A C 1
ATOM 665 O O . THR A 1 88 ? -15.962 3.156 -14.367 1.00 72.06 88 THR A O 1
ATOM 668 N N . ILE A 1 89 ? -15.410 5.287 -13.855 1.00 76.56 89 ILE A N 1
ATOM 669 C CA . ILE A 1 89 ? -14.151 4.970 -13.184 1.00 76.56 89 ILE A CA 1
ATOM 670 C C . ILE A 1 89 ? -14.471 4.601 -11.740 1.00 76.56 89 ILE A C 1
ATOM 672 O O . ILE A 1 89 ? -15.106 5.376 -11.020 1.00 76.56 89 ILE A O 1
ATOM 676 N N . SER A 1 90 ? -14.035 3.416 -11.325 1.00 84.69 90 SER A N 1
ATOM 677 C CA . SER A 1 90 ? -14.089 2.998 -9.923 1.00 84.69 90 SER A CA 1
ATOM 678 C C . SER A 1 90 ? -12.693 3.041 -9.312 1.00 84.69 90 SER A C 1
ATOM 680 O O . SER A 1 90 ? -11.693 2.963 -10.025 1.00 84.69 90 SER A O 1
ATOM 682 N N . TYR A 1 91 ? -12.628 3.217 -7.995 1.00 89.06 91 TYR A N 1
ATOM 683 C CA . TYR A 1 91 ? -11.374 3.404 -7.275 1.00 89.06 91 TYR A CA 1
ATOM 684 C C . TYR A 1 91 ? -11.305 2.489 -6.065 1.00 89.06 91 TYR A C 1
ATOM 686 O O . TYR A 1 91 ? -12.326 2.207 -5.436 1.00 89.06 91 TYR A O 1
ATOM 694 N N . TYR A 1 92 ? -10.091 2.080 -5.727 1.00 90.00 92 TYR A N 1
ATOM 695 C CA . TYR A 1 92 ? -9.783 1.358 -4.503 1.00 90.00 92 TYR A CA 1
ATOM 696 C C . TYR A 1 92 ? -8.397 1.736 -3.992 1.00 90.00 92 TYR A C 1
ATOM 698 O O . TYR A 1 92 ? -7.682 2.502 -4.641 1.00 90.00 92 TYR A O 1
ATOM 706 N N . GLU A 1 93 ? -8.031 1.241 -2.815 1.00 91.38 93 GLU A N 1
ATOM 707 C CA . GLU A 1 93 ? -6.799 1.648 -2.142 1.00 91.38 93 GLU A CA 1
ATOM 708 C C . GLU A 1 93 ? -5.809 0.492 -2.024 1.00 91.38 93 GLU A C 1
ATOM 710 O O . GLU A 1 93 ? -6.195 -0.658 -1.807 1.00 91.38 93 GLU A O 1
ATOM 715 N N . ILE A 1 94 ? -4.521 0.813 -2.146 1.00 94.94 94 ILE A N 1
ATOM 716 C CA . ILE A 1 94 ? -3.405 -0.106 -1.924 1.00 94.94 94 ILE A CA 1
ATOM 717 C C . ILE A 1 94 ? -2.392 0.496 -0.946 1.00 94.94 94 ILE A C 1
ATOM 719 O O . ILE A 1 94 ? -1.995 1.657 -1.064 1.00 94.94 94 ILE A O 1
ATOM 723 N N . SER A 1 95 ? -1.926 -0.322 -0.007 1.00 94.25 95 SER A N 1
ATOM 724 C CA . SER A 1 95 ? -0.882 0.019 0.960 1.00 94.25 95 SER A CA 1
ATOM 725 C C . SER A 1 95 ? 0.261 -0.991 0.886 1.00 94.25 95 SER A C 1
ATOM 727 O O . SER A 1 95 ? 0.050 -2.204 0.896 1.00 94.25 95 SER A O 1
ATOM 729 N N . ILE A 1 96 ? 1.493 -0.489 0.834 1.00 96.38 96 ILE A N 1
ATOM 730 C CA . ILE A 1 96 ? 2.726 -1.282 0.808 1.00 96.38 96 ILE A CA 1
ATOM 731 C C . ILE A 1 96 ? 3.667 -0.706 1.875 1.00 96.38 96 ILE A C 1
ATOM 733 O O . ILE A 1 96 ? 4.482 0.176 1.569 1.00 96.38 96 ILE A O 1
ATOM 737 N N . PRO A 1 97 ? 3.590 -1.186 3.133 1.00 91.12 97 PRO A N 1
ATOM 738 C CA . PRO A 1 97 ? 4.301 -0.570 4.257 1.00 91.12 97 PRO A CA 1
ATOM 739 C C . PRO A 1 97 ? 5.813 -0.519 4.059 1.00 91.12 97 PRO A C 1
ATOM 741 O O . PRO A 1 97 ? 6.461 0.478 4.374 1.00 91.12 97 PRO A O 1
ATOM 744 N N . LYS A 1 98 ? 6.382 -1.558 3.433 1.00 95.12 98 LYS A N 1
ATOM 745 C CA . LYS A 1 98 ? 7.816 -1.626 3.128 1.00 95.12 98 LYS A CA 1
ATOM 746 C C . LYS A 1 98 ? 8.306 -0.446 2.284 1.00 95.12 98 LYS A C 1
ATOM 748 O O . LYS A 1 98 ? 9.461 -0.043 2.408 1.00 95.12 98 LYS A O 1
ATOM 753 N N . LEU A 1 99 ? 7.425 0.106 1.453 1.00 94.50 99 LEU A N 1
ATOM 754 C CA . LEU A 1 99 ? 7.697 1.236 0.568 1.00 94.50 99 LEU A CA 1
ATOM 755 C C . LEU A 1 99 ? 7.158 2.562 1.118 1.00 94.50 99 LEU A C 1
ATOM 757 O O . LEU A 1 99 ? 7.336 3.592 0.472 1.00 94.50 99 LEU A O 1
ATOM 761 N N . LYS A 1 100 ? 6.536 2.551 2.307 1.00 92.44 100 LYS A N 1
ATOM 762 C CA . LYS A 1 100 ? 5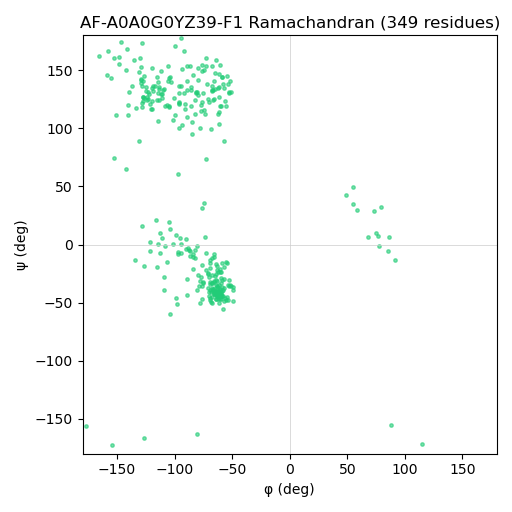.837 3.697 2.914 1.00 92.44 100 LYS A CA 1
ATOM 763 C C . LYS A 1 100 ? 4.703 4.244 2.040 1.00 92.44 100 LYS A C 1
ATOM 765 O O . LYS A 1 100 ? 4.428 5.442 2.055 1.00 92.44 100 LYS A O 1
ATOM 770 N N . ILE A 1 101 ? 4.090 3.368 1.246 1.00 91.19 101 ILE A N 1
ATOM 771 C CA . ILE A 1 101 ? 2.912 3.684 0.441 1.00 91.19 101 ILE A CA 1
ATOM 772 C C . ILE A 1 101 ? 1.697 3.359 1.302 1.00 91.19 101 ILE A C 1
ATOM 774 O O . ILE A 1 101 ? 1.495 2.195 1.644 1.00 91.19 101 ILE A O 1
ATOM 778 N N . ASN A 1 102 ? 0.904 4.374 1.632 1.00 86.88 102 ASN A N 1
ATOM 779 C CA . ASN A 1 102 ? -0.264 4.249 2.500 1.00 86.88 102 ASN A CA 1
ATOM 780 C C . ASN A 1 102 ? -1.499 4.723 1.729 1.00 86.88 102 ASN A C 1
ATOM 782 O O . ASN A 1 102 ? -1.519 5.872 1.286 1.00 86.88 102 ASN A O 1
ATOM 786 N N . SER A 1 103 ? -2.499 3.854 1.568 1.00 85.75 103 SER A N 1
ATOM 787 C CA . SER A 1 103 ? -3.790 4.150 0.928 1.00 85.75 103 SER A CA 1
ATOM 788 C C . SER A 1 103 ? -3.667 4.852 -0.430 1.00 85.75 103 SER A C 1
ATOM 790 O O . SER A 1 103 ? -4.387 5.802 -0.738 1.00 85.75 103 SER A O 1
ATOM 792 N N . ALA A 1 104 ? -2.732 4.398 -1.266 1.00 90.19 104 ALA A N 1
ATOM 793 C CA . ALA A 1 104 ? -2.593 4.915 -2.618 1.00 90.19 104 ALA A CA 1
ATOM 794 C C . ALA A 1 104 ? -3.803 4.518 -3.463 1.00 90.19 104 ALA A C 1
ATOM 796 O O . ALA A 1 104 ? -4.255 3.375 -3.435 1.00 90.19 104 ALA A O 1
ATOM 797 N N . THR A 1 105 ? -4.318 5.461 -4.240 1.00 92.12 105 THR A N 1
ATOM 798 C CA . THR A 1 105 ? -5.487 5.259 -5.087 1.00 92.12 105 THR A CA 1
ATOM 799 C C . THR A 1 105 ? -5.120 4.446 -6.326 1.00 92.12 105 THR A C 1
ATOM 801 O O . THR A 1 105 ? -4.192 4.801 -7.058 1.00 92.12 105 THR A O 1
ATOM 804 N N . VAL A 1 106 ? -5.899 3.400 -6.596 1.00 94.38 106 VAL A N 1
ATOM 805 C CA . VAL A 1 106 ? -5.888 2.627 -7.839 1.00 94.38 106 VAL A CA 1
ATOM 806 C C . VAL A 1 106 ? -7.190 2.881 -8.591 1.00 94.38 106 VAL A C 1
ATOM 808 O O . VAL A 1 106 ? -8.270 2.714 -8.028 1.00 94.38 106 VAL A O 1
ATOM 811 N N . ALA A 1 107 ? -7.100 3.289 -9.854 1.00 90.88 107 ALA A N 1
ATOM 812 C CA . ALA A 1 107 ? -8.248 3.482 -10.733 1.00 90.88 107 ALA A CA 1
ATOM 813 C C . ALA A 1 107 ? -8.495 2.244 -11.607 1.00 90.88 107 ALA A C 1
ATOM 815 O O . ALA A 1 107 ? -7.563 1.698 -12.198 1.00 90.88 107 ALA A O 1
ATOM 816 N N . ILE A 1 108 ? -9.758 1.844 -11.738 1.00 88.38 108 ILE A N 1
ATOM 817 C CA . ILE A 1 108 ? -10.231 0.832 -12.687 1.00 88.38 108 ILE A CA 1
ATOM 818 C C . ILE A 1 108 ? -10.941 1.571 -13.821 1.00 88.38 108 ILE A C 1
ATOM 820 O O . ILE A 1 108 ? -11.943 2.251 -13.583 1.00 88.38 108 ILE A O 1
ATOM 824 N N . GLY A 1 109 ? -10.431 1.429 -15.048 1.00 80.25 109 GLY A N 1
ATOM 825 C CA . GLY A 1 109 ? -10.970 2.138 -16.213 1.00 80.25 109 GLY A CA 1
ATOM 826 C C . GLY A 1 109 ? -10.509 3.595 -16.324 1.00 80.25 109 GLY A C 1
ATOM 827 O O . GLY A 1 109 ? -11.272 4.443 -16.771 1.00 80.25 109 GLY A O 1
ATOM 828 N N . GLY A 1 110 ? -9.286 3.887 -15.879 1.00 84.00 11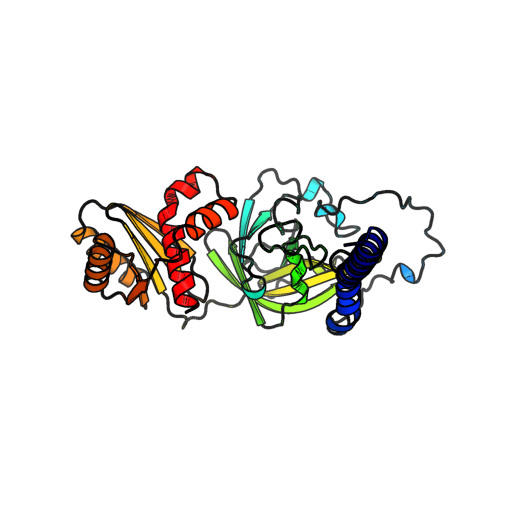0 GLY A N 1
ATOM 829 C CA . GLY A 1 110 ? -8.549 5.108 -16.212 1.00 84.00 110 GLY A CA 1
ATOM 830 C C . GLY A 1 110 ? -7.152 4.745 -16.717 1.00 84.00 110 GLY A C 1
ATOM 831 O O . GLY A 1 110 ? -6.771 3.583 -16.660 1.00 84.00 110 GLY A O 1
ATOM 832 N N . GLU A 1 111 ? -6.373 5.715 -17.193 1.00 87.19 111 GLU A N 1
ATOM 833 C CA . GLU A 1 111 ? -5.063 5.432 -17.811 1.00 87.19 111 GLU A CA 1
ATOM 834 C C . GLU A 1 111 ? -3.913 6.337 -17.350 1.00 87.19 111 GLU A C 1
ATOM 836 O O . GLU A 1 111 ? -2.761 6.033 -17.647 1.00 87.19 111 GLU A O 1
ATOM 841 N N . ASP A 1 112 ? -4.213 7.441 -16.661 1.00 88.00 112 ASP A N 1
ATOM 842 C CA . ASP A 1 112 ? -3.235 8.470 -16.303 1.00 88.00 112 ASP A CA 1
ATOM 843 C C . ASP A 1 112 ? -2.496 8.109 -15.006 1.00 88.00 112 ASP A C 1
ATOM 845 O O . ASP A 1 112 ? -2.941 8.401 -13.890 1.00 88.00 112 ASP A O 1
ATOM 849 N N . LEU A 1 113 ? -1.327 7.499 -15.178 1.00 89.44 113 LEU A N 1
ATOM 850 C CA . LEU A 1 113 ? -0.441 7.059 -14.105 1.00 89.44 113 LEU A CA 1
ATOM 851 C C . LEU A 1 113 ? 0.185 8.220 -13.320 1.00 89.44 113 LEU A C 1
ATOM 853 O O . LEU A 1 113 ? 0.773 7.997 -12.261 1.00 89.44 113 LEU A O 1
ATOM 857 N N . SER A 1 114 ? 0.073 9.465 -13.798 1.00 88.25 114 SER A N 1
ATOM 858 C CA . SER A 1 114 ? 0.542 10.638 -13.051 1.00 88.25 114 SER A CA 1
ATOM 859 C C . SER A 1 114 ? -0.403 11.037 -11.911 1.00 88.25 114 SER A C 1
ATOM 861 O O . SER A 1 114 ? 0.009 11.760 -11.000 1.00 88.25 114 SER A O 1
ATOM 863 N N . LYS A 1 115 ? -1.657 10.559 -11.937 1.00 87.12 115 LYS A N 1
ATOM 864 C CA . LYS A 1 115 ? -2.709 10.914 -10.968 1.00 87.12 115 LYS A CA 1
ATOM 865 C C . LYS A 1 115 ? -3.089 9.788 -10.017 1.00 87.12 115 LYS A C 1
ATOM 867 O O . LYS A 1 115 ? -3.570 10.076 -8.925 1.00 87.12 115 LYS A O 1
ATOM 872 N N . SER A 1 116 ? -2.925 8.541 -10.438 1.00 90.62 116 SER A N 1
ATOM 873 C CA . SER A 1 116 ? -3.244 7.359 -9.641 1.00 90.62 116 SER A CA 1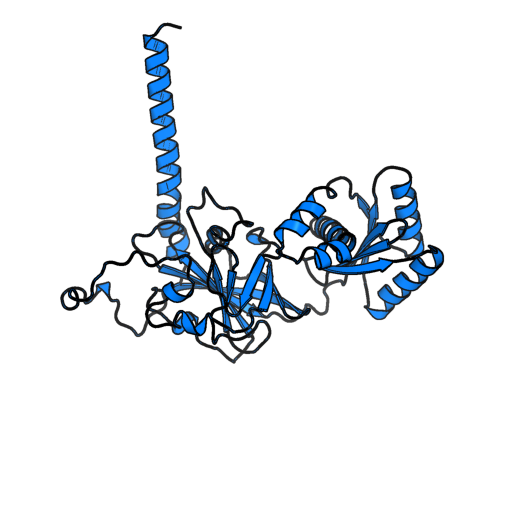
ATOM 874 C C . SER A 1 116 ? -2.462 6.151 -10.144 1.00 90.62 116 SER A C 1
ATOM 876 O O . SER A 1 116 ? -1.945 6.150 -11.258 1.00 90.62 116 SER A O 1
ATOM 878 N N . LEU A 1 117 ? -2.430 5.083 -9.355 1.00 96.31 117 LEU A N 1
ATOM 879 C CA . LEU A 1 117 ? -2.128 3.761 -9.896 1.00 96.31 117 LEU A CA 1
ATOM 880 C C . LEU A 1 117 ? -3.276 3.319 -10.809 1.00 96.31 117 LEU A C 1
ATOM 882 O O . LEU A 1 117 ? -4.416 3.750 -10.623 1.00 96.31 117 LEU A O 1
ATOM 886 N N . ILE A 1 118 ? -2.994 2.461 -11.784 1.00 95.62 118 ILE A N 1
ATOM 887 C CA . ILE A 1 118 ? -3.993 2.016 -12.764 1.00 95.62 118 ILE A CA 1
ATOM 888 C C . ILE A 1 118 ? -4.103 0.499 -12.737 1.00 95.62 118 ILE A C 1
ATOM 890 O O . ILE A 1 118 ? -3.106 -0.189 -12.933 1.00 95.62 118 ILE A O 1
ATOM 894 N N . GLN A 1 119 ? -5.309 -0.031 -12.546 1.00 95.88 119 GLN A N 1
ATOM 895 C CA . GLN A 1 119 ? -5.573 -1.437 -12.817 1.00 95.88 119 GLN A CA 1
ATOM 896 C C . GLN A 1 119 ? -5.773 -1.646 -14.320 1.00 95.88 119 GLN A C 1
ATOM 898 O O . GLN A 1 119 ? -6.593 -0.977 -14.950 1.00 95.88 119 GLN A O 1
ATOM 903 N N . TYR A 1 120 ? -5.040 -2.602 -14.884 1.00 94.56 120 TYR A N 1
ATOM 904 C CA . TYR A 1 120 ? -5.113 -2.936 -16.297 1.00 94.56 120 TYR A CA 1
ATOM 905 C C . TYR A 1 120 ? -6.484 -3.538 -16.661 1.00 94.56 120 TYR A C 1
ATOM 907 O O . TYR A 1 120 ? -6.963 -4.434 -15.955 1.00 94.56 120 TYR A O 1
ATOM 915 N N . PRO A 1 121 ? -7.138 -3.090 -17.746 1.00 91.56 121 PRO A N 1
ATOM 916 C CA . PRO A 1 121 ? -8.456 -3.572 -18.137 1.00 91.56 121 PRO A CA 1
ATOM 917 C C . PRO A 1 121 ? -8.422 -5.053 -18.525 1.00 91.56 121 PRO A C 1
ATOM 919 O O . PRO A 1 121 ? -7.431 -5.562 -19.040 1.00 91.56 121 PRO A O 1
ATOM 922 N N . GLY A 1 122 ? -9.519 -5.763 -18.258 1.00 89.25 122 GLY A N 1
ATOM 923 C CA . GLY A 1 122 ? -9.627 -7.203 -18.527 1.00 89.25 122 GLY A CA 1
ATOM 924 C C . GLY A 1 122 ? -8.924 -8.106 -17.507 1.00 89.25 122 GLY A C 1
ATOM 925 O O . GLY A 1 122 ? -9.021 -9.325 -17.618 1.00 89.25 122 GLY A O 1
ATOM 926 N N . THR A 1 123 ? -8.262 -7.533 -16.499 1.00 94.81 123 THR A N 1
ATOM 927 C CA . THR A 1 123 ? -7.664 -8.286 -15.388 1.00 94.81 123 THR A CA 1
ATOM 928 C C . THR A 1 123 ? -8.647 -8.471 -14.233 1.00 94.81 123 THR A C 1
ATOM 930 O O . THR A 1 123 ? -9.579 -7.677 -14.073 1.00 94.81 123 THR A O 1
ATOM 933 N N . ALA A 1 124 ? -8.471 -9.527 -13.433 1.00 95.50 124 ALA A N 1
ATOM 934 C CA . ALA A 1 124 ? -9.356 -9.819 -12.310 1.00 95.50 124 ALA A CA 1
ATOM 935 C C . ALA A 1 124 ? -9.377 -8.686 -11.274 1.00 95.50 124 ALA A C 1
ATOM 937 O O . ALA A 1 124 ? -8.431 -7.917 -11.122 1.00 95.50 124 ALA A O 1
ATOM 938 N N . LEU A 1 125 ? -10.479 -8.585 -10.535 1.00 95.38 125 LEU A N 1
ATOM 939 C CA . LEU A 1 125 ? -10.595 -7.659 -9.409 1.00 95.38 125 LEU A CA 1
ATOM 940 C C . LEU A 1 125 ? -9.903 -8.236 -8.164 1.00 95.38 125 LEU A C 1
ATOM 942 O O . LEU A 1 125 ? -9.889 -9.460 -8.005 1.00 95.38 125 LEU A O 1
ATOM 946 N N . PRO A 1 126 ? -9.388 -7.394 -7.248 1.00 95.19 126 PRO A N 1
ATOM 947 C CA . PRO A 1 126 ? -8.806 -7.873 -5.999 1.00 95.19 126 PRO A CA 1
ATOM 948 C C . PRO A 1 126 ? -9.762 -8.800 -5.231 1.00 95.19 126 PRO A C 1
ATOM 950 O O . PRO A 1 126 ? -10.941 -8.497 -5.050 1.00 95.19 126 PRO A O 1
ATOM 953 N N . GLY A 1 127 ? -9.249 -9.950 -4.795 1.00 91.88 127 GLY A N 1
ATOM 954 C CA . GLY A 1 127 ? -9.989 -10.967 -4.048 1.00 91.88 127 GLY A CA 1
ATOM 955 C C . GLY A 1 127 ? -10.767 -11.945 -4.928 1.00 91.88 127 GLY A C 1
ATOM 956 O O . GLY A 1 127 ? -11.355 -12.900 -4.416 1.00 91.88 127 GLY A O 1
ATOM 957 N N . LYS A 1 128 ? -10.800 -11.729 -6.248 1.00 93.69 128 LYS A N 1
ATOM 958 C CA . LYS A 1 128 ? -11.354 -12.681 -7.214 1.00 93.69 128 LYS A CA 1
ATOM 959 C C . LYS A 1 128 ? -10.241 -13.568 -7.761 1.00 93.69 128 LYS A C 1
ATOM 961 O O . LYS A 1 128 ? -9.097 -13.147 -7.871 1.00 93.69 128 LYS A O 1
ATOM 966 N N . ARG A 1 129 ? -10.606 -14.797 -8.137 1.00 95.00 129 ARG A N 1
ATOM 967 C CA . ARG A 1 129 ? -9.694 -15.697 -8.852 1.00 95.00 129 ARG A CA 1
ATOM 968 C C . ARG A 1 129 ? -9.223 -15.042 -10.143 1.00 95.00 129 ARG A C 1
ATOM 970 O O . ARG A 1 129 ? -10.037 -14.435 -10.842 1.00 95.00 129 ARG A O 1
ATOM 977 N N . GLY A 1 130 ? -7.942 -15.187 -10.440 1.00 96.44 130 GLY A N 1
ATOM 978 C CA . GLY A 1 130 ? -7.281 -14.438 -11.497 1.00 96.44 130 GLY A CA 1
ATOM 979 C C . GLY A 1 130 ? -6.215 -13.503 -10.945 1.00 96.44 130 GLY A C 1
ATOM 980 O O . GLY A 1 130 ? -5.864 -13.519 -9.766 1.00 96.44 130 GLY A O 1
ATOM 981 N N . ASN A 1 131 ? -5.700 -12.661 -11.827 1.00 96.88 131 ASN A N 1
ATOM 982 C CA . ASN A 1 131 ? -4.588 -11.770 -11.550 1.00 96.88 131 ASN A CA 1
ATOM 983 C C . ASN A 1 131 ? -5.031 -10.323 -11.747 1.00 96.88 131 ASN A C 1
ATOM 985 O O . ASN A 1 131 ? -5.347 -9.956 -12.872 1.00 96.88 131 ASN A O 1
ATOM 989 N N . ALA A 1 132 ? -5.018 -9.510 -10.692 1.00 97.19 132 ALA A N 1
ATOM 990 C CA . ALA A 1 132 ? -5.232 -8.068 -10.761 1.00 97.19 132 ALA A CA 1
ATOM 991 C C . ALA A 1 132 ? -3.908 -7.354 -11.076 1.00 97.19 132 ALA A C 1
ATOM 993 O O . ALA A 1 132 ? -3.034 -7.244 -10.210 1.00 97.19 132 ALA A O 1
ATOM 994 N N . ALA A 1 133 ? -3.735 -6.864 -12.306 1.00 97.31 133 ALA A N 1
ATOM 995 C CA . ALA A 1 133 ? -2.498 -6.188 -12.699 1.00 97.31 133 ALA A CA 1
ATOM 996 C C . ALA A 1 133 ? -2.596 -4.676 -12.451 1.00 97.31 133 ALA A C 1
ATOM 998 O O . ALA A 1 133 ? -3.461 -4.010 -13.015 1.00 97.31 133 ALA A O 1
ATOM 999 N N . ILE A 1 134 ? -1.703 -4.131 -11.624 1.00 97.88 134 ILE A N 1
ATOM 1000 C CA . ILE A 1 134 ? -1.693 -2.734 -11.176 1.00 97.88 134 ILE A CA 1
ATOM 1001 C C . ILE A 1 134 ? -0.394 -2.066 -11.617 1.00 97.88 134 ILE A C 1
ATOM 1003 O O . ILE A 1 134 ? 0.706 -2.521 -11.302 1.00 97.88 134 ILE A O 1
ATOM 1007 N N . PHE A 1 135 ? -0.515 -0.975 -12.361 1.00 96.81 135 PHE A N 1
ATOM 1008 C CA . PHE A 1 135 ? 0.601 -0.259 -12.962 1.00 96.81 135 PHE A CA 1
ATOM 1009 C C . PHE A 1 135 ? 0.876 1.019 -12.173 1.00 96.81 135 PHE A C 1
ATOM 1011 O O . PHE A 1 135 ? -0.048 1.680 -11.691 1.00 96.81 135 PHE A O 1
ATOM 1018 N N . GLY A 1 136 ? 2.153 1.381 -12.067 1.00 95.50 136 GLY A N 1
ATOM 1019 C CA . GLY A 1 136 ? 2.585 2.608 -11.403 1.00 95.50 136 GLY A CA 1
ATOM 1020 C C . GLY A 1 136 ? 3.969 3.051 -11.849 1.00 95.50 136 GLY A C 1
ATOM 1021 O O . GLY A 1 136 ? 4.844 2.226 -12.127 1.00 95.50 136 GLY A O 1
ATOM 1022 N N . HIS A 1 137 ? 4.191 4.362 -11.906 1.00 92.75 137 HIS A N 1
ATOM 1023 C CA . HIS A 1 137 ? 5.446 4.911 -12.399 1.00 92.75 137 HIS A CA 1
ATOM 1024 C C . HIS A 1 137 ? 6.632 4.734 -11.453 1.00 92.75 137 HIS A C 1
ATOM 1026 O O . HIS A 1 137 ? 6.524 4.731 -10.225 1.00 92.75 137 HIS A O 1
ATOM 1032 N N . SER A 1 138 ? 7.799 4.701 -12.084 1.00 91.50 138 SER A N 1
ATOM 1033 C CA . SER A 1 138 ? 9.112 4.779 -11.461 1.00 91.50 138 SER A CA 1
ATOM 1034 C C . SER A 1 138 ? 9.933 5.880 -12.122 1.00 91.50 138 SER A C 1
ATOM 1036 O O . SER A 1 138 ? 9.964 5.976 -13.353 1.00 91.50 138 SER A O 1
ATOM 1038 N N . ILE A 1 139 ? 10.694 6.622 -11.328 1.00 91.00 139 ILE A N 1
ATOM 1039 C CA . ILE A 1 139 ? 11.711 7.566 -11.807 1.00 91.00 139 ILE A CA 1
ATOM 1040 C C . ILE A 1 139 ? 13.053 7.267 -11.136 1.00 91.00 139 ILE A C 1
ATOM 1042 O O . ILE A 1 139 ? 13.236 6.207 -10.546 1.00 91.00 139 ILE A O 1
ATOM 1046 N N . LEU A 1 140 ? 14.019 8.181 -11.225 1.00 88.25 140 LEU A N 1
ATOM 1047 C CA . LEU A 1 140 ? 15.287 8.017 -10.520 1.00 88.25 140 LEU A CA 1
ATOM 1048 C C . LEU A 1 140 ? 15.062 7.990 -8.992 1.00 88.25 140 LEU A C 1
ATOM 1050 O O . LEU A 1 140 ? 14.383 8.879 -8.469 1.00 88.25 140 LEU A O 1
ATOM 1054 N N . PRO A 1 141 ? 15.690 7.056 -8.250 1.00 89.06 141 PRO A N 1
ATOM 1055 C CA . PRO A 1 141 ? 15.524 6.912 -6.800 1.00 89.06 141 PRO A CA 1
ATOM 1056 C C . PRO A 1 141 ? 15.758 8.171 -5.965 1.00 89.06 141 PRO A C 1
ATOM 1058 O O . PRO A 1 141 ? 15.118 8.343 -4.933 1.00 89.06 141 PRO A O 1
ATOM 1061 N N . ILE A 1 142 ? 16.634 9.076 -6.410 1.00 86.25 142 ILE A N 1
ATOM 1062 C CA . ILE A 1 142 ? 16.900 10.350 -5.724 1.00 86.25 142 ILE A CA 1
ATOM 1063 C C . ILE A 1 142 ? 15.661 11.261 -5.639 1.00 86.25 142 ILE A C 1
ATOM 1065 O O . ILE A 1 142 ? 15.572 12.097 -4.745 1.00 86.25 142 ILE A O 1
ATOM 1069 N N . PHE A 1 143 ? 14.689 11.077 -6.536 1.00 88.75 143 PHE A N 1
ATOM 1070 C CA . PHE A 1 143 ? 13.424 11.814 -6.568 1.00 88.75 143 PHE A CA 1
ATOM 1071 C C . PHE A 1 143 ? 12.240 10.981 -6.045 1.00 88.75 143 PHE A C 1
ATOM 1073 O O . PHE A 1 143 ? 11.080 11.342 -6.253 1.00 88.75 143 PHE A O 1
ATOM 1080 N N . ASN A 1 144 ? 12.513 9.851 -5.382 1.00 90.88 144 ASN A N 1
ATOM 1081 C CA . ASN A 1 144 ? 11.476 8.991 -4.830 1.00 90.88 144 ASN A CA 1
ATOM 1082 C C . ASN A 1 144 ? 10.639 9.733 -3.781 1.00 90.88 144 ASN A C 1
ATOM 1084 O O . ASN A 1 144 ? 11.162 10.244 -2.790 1.00 90.88 144 ASN A O 1
ATOM 1088 N N . ASN A 1 145 ? 9.326 9.717 -3.973 1.00 91.44 145 ASN A N 1
ATOM 1089 C CA . ASN A 1 145 ? 8.354 10.176 -3.001 1.00 91.44 145 ASN A CA 1
ATOM 1090 C C . ASN A 1 145 ? 7.164 9.202 -3.035 1.00 91.44 145 ASN A C 1
ATOM 1092 O O . ASN A 1 145 ? 6.426 9.202 -4.017 1.00 91.44 145 ASN A O 1
ATOM 1096 N N . PRO A 1 146 ? 6.937 8.403 -1.977 1.00 89.06 146 PRO A N 1
ATOM 1097 C CA . PRO A 1 146 ? 5.893 7.375 -1.970 1.00 89.06 146 PRO A CA 1
ATOM 1098 C C . PRO A 1 146 ? 4.463 7.939 -2.038 1.00 89.06 146 PRO A C 1
ATOM 1100 O O . PRO A 1 146 ? 3.518 7.181 -2.213 1.00 89.06 146 PRO A O 1
ATOM 1103 N N . LYS A 1 147 ? 4.298 9.263 -1.920 1.00 87.62 147 LYS A N 1
ATOM 1104 C CA . LYS A 1 147 ? 3.015 9.969 -2.042 1.00 87.62 147 LYS A CA 1
ATOM 1105 C C . LYS A 1 147 ? 2.773 10.568 -3.432 1.00 87.62 147 LYS A C 1
ATOM 1107 O O . LYS A 1 147 ? 1.703 11.105 -3.690 1.00 87.62 147 LYS A O 1
ATOM 1112 N N . ASN A 1 148 ? 3.772 10.545 -4.316 1.00 90.19 148 ASN A N 1
ATOM 1113 C CA . ASN A 1 148 ? 3.669 11.088 -5.668 1.00 90.19 148 ASN A CA 1
ATOM 1114 C C . ASN A 1 148 ? 3.552 9.941 -6.676 1.00 90.19 148 ASN A C 1
ATOM 1116 O O . ASN A 1 148 ? 4.493 9.168 -6.827 1.00 90.19 148 ASN A O 1
ATOM 1120 N N . TYR A 1 149 ? 2.443 9.867 -7.412 1.00 91.44 149 TYR A N 1
ATOM 1121 C CA . TYR A 1 149 ? 2.184 8.787 -8.371 1.00 91.44 149 TYR A CA 1
ATOM 1122 C C . TYR A 1 149 ? 3.214 8.678 -9.502 1.00 91.44 149 TYR A C 1
ATOM 1124 O O . TYR A 1 149 ? 3.442 7.579 -9.995 1.00 91.44 149 TYR A O 1
ATOM 1132 N N . ILE A 1 150 ? 3.929 9.758 -9.841 1.00 90.88 150 ILE A N 1
ATOM 1133 C CA . ILE A 1 150 ? 5.040 9.712 -10.807 1.00 90.88 150 ILE A CA 1
ATOM 1134 C C . ILE A 1 150 ? 6.235 8.910 -10.262 1.00 90.88 150 ILE A C 1
ATOM 1136 O O . ILE A 1 150 ? 7.015 8.360 -11.034 1.00 90.88 150 ILE A O 1
ATOM 1140 N N . SER A 1 151 ? 6.413 8.825 -8.942 1.00 92.62 151 SER A N 1
ATOM 1141 C CA . SER A 1 151 ? 7.550 8.128 -8.330 1.00 92.62 151 SER A CA 1
ATOM 1142 C C . SER A 1 151 ? 7.167 6.995 -7.384 1.00 92.62 151 SER A C 1
ATOM 1144 O O . SER A 1 151 ? 8.061 6.340 -6.850 1.00 92.62 151 SER A O 1
ATOM 1146 N N . ILE A 1 152 ? 5.876 6.709 -7.230 1.00 93.69 152 ILE A N 1
ATOM 1147 C CA . ILE A 1 152 ? 5.326 5.813 -6.210 1.00 93.69 152 ILE A CA 1
ATOM 1148 C C . ILE A 1 152 ? 5.909 4.397 -6.250 1.00 93.69 152 ILE A C 1
ATOM 1150 O O . ILE A 1 152 ? 6.183 3.817 -5.205 1.00 93.69 152 ILE A O 1
ATOM 1154 N N . PHE A 1 153 ? 6.178 3.848 -7.437 1.00 96.38 153 PHE A N 1
ATOM 1155 C CA . PHE A 1 153 ? 6.723 2.498 -7.611 1.00 96.38 153 PHE A CA 1
ATOM 1156 C C . PHE A 1 153 ? 8.236 2.474 -7.853 1.00 96.38 153 PHE A C 1
ATOM 1158 O O . PHE A 1 153 ? 8.812 1.408 -8.069 1.00 96.38 153 PHE A O 1
ATOM 1165 N N . THR A 1 154 ? 8.920 3.615 -7.720 1.00 94.06 154 THR A N 1
ATOM 1166 C CA . THR A 1 154 ? 10.382 3.716 -7.884 1.00 94.06 154 THR A CA 1
ATOM 1167 C C . THR A 1 154 ? 11.140 2.716 -7.005 1.00 94.06 154 THR A C 1
ATOM 1169 O O . THR A 1 154 ? 12.167 2.183 -7.422 1.00 94.06 154 THR A O 1
ATOM 1172 N N . MET A 1 155 ? 10.629 2.432 -5.802 1.00 94.69 155 MET A N 1
ATOM 1173 C CA . MET A 1 155 ? 11.248 1.524 -4.829 1.00 94.69 155 MET A CA 1
ATOM 1174 C C . MET A 1 155 ? 10.724 0.078 -4.868 1.00 94.69 155 MET A C 1
ATOM 1176 O O . MET A 1 155 ? 11.178 -0.727 -4.053 1.00 94.69 155 MET A O 1
ATOM 1180 N N . LEU A 1 156 ? 9.860 -0.304 -5.823 1.00 95.31 156 LEU A N 1
ATOM 1181 C CA . LEU A 1 156 ? 9.425 -1.704 -5.990 1.00 95.31 156 LEU A CA 1
ATOM 1182 C C . LEU A 1 156 ? 10.578 -2.729 -6.017 1.00 95.31 156 LEU A C 1
ATOM 1184 O O . LEU A 1 156 ? 10.419 -3.775 -5.386 1.00 95.31 156 LEU A O 1
ATOM 1188 N N . PRO A 1 157 ? 11.752 -2.466 -6.641 1.00 94.06 157 PRO A N 1
ATOM 1189 C CA . PRO A 1 157 ? 12.870 -3.416 -6.627 1.00 94.06 157 PRO A CA 1
ATOM 1190 C C . PRO A 1 157 ? 13.367 -3.812 -5.227 1.00 94.06 157 PRO A C 1
ATOM 1192 O O . PRO A 1 157 ? 14.044 -4.828 -5.082 1.00 94.06 157 PRO A O 1
ATOM 1195 N N . THR A 1 158 ? 13.062 -3.014 -4.198 1.00 93.62 158 THR A N 1
ATOM 1196 C CA . THR A 1 158 ? 13.504 -3.252 -2.815 1.00 93.62 158 THR A CA 1
ATOM 1197 C C . THR A 1 158 ? 12.639 -4.256 -2.049 1.00 93.62 158 THR A C 1
ATOM 1199 O O . THR A 1 158 ? 13.058 -4.708 -0.977 1.00 93.62 158 THR A O 1
ATOM 1202 N N . LEU A 1 159 ? 11.469 -4.616 -2.593 1.00 95.69 159 LEU A N 1
ATOM 1203 C CA . LEU A 1 159 ? 10.604 -5.656 -2.040 1.00 95.69 159 LEU A CA 1
ATOM 1204 C C . LEU A 1 159 ? 11.284 -7.029 -2.068 1.00 95.69 159 LEU A C 1
ATOM 1206 O O . LEU A 1 159 ? 12.230 -7.285 -2.817 1.00 95.69 159 LEU A O 1
ATOM 1210 N N . LYS A 1 160 ? 10.790 -7.922 -1.217 1.00 94.44 160 LYS A N 1
ATOM 1211 C CA . LYS A 1 160 ? 11.234 -9.307 -1.090 1.00 94.44 160 LYS A CA 1
ATOM 1212 C C . LYS A 1 160 ? 10.035 -10.238 -0.990 1.00 94.44 160 LYS A C 1
ATOM 1214 O O . LYS A 1 160 ? 8.951 -9.844 -0.570 1.00 94.44 160 LYS A O 1
ATOM 1219 N N . LYS A 1 161 ? 10.264 -11.514 -1.311 1.00 95.19 161 LYS A N 1
ATOM 1220 C CA . LYS A 1 161 ? 9.292 -12.582 -1.065 1.00 95.19 161 LYS A CA 1
ATOM 1221 C C . LYS A 1 161 ? 8.820 -12.548 0.393 1.00 95.19 161 LYS A C 1
ATOM 1223 O O . LYS A 1 161 ? 9.642 -12.509 1.306 1.00 95.19 161 LYS A O 1
ATOM 1228 N N . GLY A 1 162 ? 7.507 -12.593 0.585 1.00 95.31 162 GLY A N 1
ATOM 1229 C CA . GLY A 1 162 ? 6.841 -12.527 1.881 1.00 95.31 162 GLY A CA 1
ATOM 1230 C C . GLY A 1 162 ? 6.450 -11.121 2.336 1.00 95.31 162 GLY A C 1
ATOM 1231 O O . GLY A 1 162 ? 5.645 -11.027 3.263 1.00 95.31 162 GLY A O 1
ATOM 1232 N N . ASP A 1 163 ? 6.953 -10.054 1.700 1.00 96.56 163 ASP A N 1
ATOM 1233 C CA . ASP A 1 163 ? 6.532 -8.691 2.035 1.00 96.56 163 ASP A CA 1
ATOM 1234 C C . ASP A 1 163 ? 5.020 -8.530 1.773 1.00 96.56 163 ASP A C 1
ATOM 1236 O O . ASP A 1 163 ? 4.524 -9.000 0.740 1.00 96.56 163 ASP A O 1
ATOM 1240 N N . PRO A 1 164 ? 4.270 -7.907 2.700 1.00 95.44 164 PRO A N 1
ATOM 1241 C CA . PRO A 1 164 ? 2.829 -7.788 2.573 1.00 95.44 164 PRO A CA 1
ATOM 1242 C C . PRO A 1 164 ? 2.415 -6.589 1.711 1.00 95.44 164 PRO A C 1
ATOM 1244 O O . PRO A 1 164 ? 3.038 -5.524 1.741 1.00 95.44 164 PRO A O 1
ATOM 1247 N N . ILE A 1 165 ? 1.316 -6.768 0.986 1.00 97.38 165 ILE A N 1
ATOM 1248 C CA . ILE A 1 165 ? 0.608 -5.753 0.208 1.00 97.38 165 ILE A CA 1
ATOM 1249 C C . ILE A 1 165 ? -0.856 -5.808 0.642 1.00 97.38 165 ILE A C 1
ATOM 1251 O O . ILE A 1 165 ? -1.466 -6.874 0.613 1.00 97.38 165 ILE A O 1
ATOM 1255 N N . TYR A 1 166 ? -1.422 -4.673 1.027 1.00 94.69 166 TYR A N 1
ATOM 1256 C CA . TYR A 1 166 ? -2.805 -4.581 1.487 1.00 94.69 166 TYR A CA 1
ATOM 1257 C C . TYR A 1 166 ? -3.637 -3.865 0.442 1.00 94.69 166 TYR A C 1
ATOM 1259 O O . TYR A 1 166 ? -3.214 -2.830 -0.069 1.00 94.69 166 TYR A O 1
ATOM 1267 N N . ILE A 1 167 ? -4.804 -4.411 0.121 1.00 94.94 167 ILE A N 1
ATOM 1268 C CA . ILE A 1 167 ? -5.745 -3.805 -0.817 1.00 94.94 167 ILE A CA 1
ATOM 1269 C C . ILE A 1 167 ? -7.106 -3.713 -0.150 1.00 94.94 167 ILE A C 1
ATOM 1271 O O . ILE A 1 167 ? -7.653 -4.739 0.241 1.00 94.94 167 ILE A O 1
ATOM 1275 N N . ASN A 1 168 ? -7.668 -2.510 -0.076 1.00 88.69 168 ASN A N 1
ATOM 1276 C CA . ASN A 1 168 ? -9.049 -2.303 0.346 1.00 88.69 168 ASN A CA 1
ATOM 1277 C C . ASN A 1 168 ? -9.908 -2.076 -0.897 1.00 88.69 168 ASN A C 1
ATOM 1279 O O . ASN A 1 168 ? -9.815 -1.026 -1.535 1.00 88.69 168 ASN A O 1
ATOM 1283 N N . TYR A 1 169 ? -10.712 -3.079 -1.249 1.00 89.81 169 TYR A N 1
ATOM 1284 C CA . TYR A 1 169 ? -11.594 -3.073 -2.412 1.00 89.81 169 TYR A CA 1
ATOM 1285 C C . TYR A 1 169 ? -13.026 -3.400 -1.980 1.00 89.81 169 TYR A C 1
ATOM 1287 O O . TYR A 1 169 ? -13.268 -4.418 -1.336 1.00 89.81 169 TYR A O 1
ATOM 1295 N N . ASP A 1 170 ? -13.974 -2.533 -2.347 1.00 83.19 170 ASP A N 1
ATOM 1296 C CA . ASP A 1 170 ? -15.403 -2.662 -2.009 1.00 83.19 170 ASP A CA 1
ATOM 1297 C C . ASP A 1 170 ? -15.679 -2.807 -0.495 1.00 83.19 170 ASP A C 1
ATOM 1299 O O . ASP A 1 170 ? -16.569 -3.531 -0.056 1.00 83.19 170 ASP A O 1
ATOM 1303 N N . GLY A 1 171 ? -14.871 -2.129 0.330 1.00 76.06 171 GLY A N 1
ATOM 1304 C CA . GLY A 1 171 ? -14.974 -2.182 1.791 1.00 76.06 171 GLY A CA 1
ATOM 1305 C C . GLY A 1 171 ? -14.454 -3.478 2.416 1.00 76.06 171 GLY A C 1
ATOM 1306 O O . GLY A 1 171 ? -14.662 -3.690 3.609 1.00 76.06 171 GLY A O 1
ATOM 1307 N N . VAL A 1 172 ? -13.792 -4.333 1.631 1.00 80.94 172 VAL A N 1
ATOM 1308 C CA . VAL A 1 172 ? -13.130 -5.551 2.101 1.00 80.94 172 VAL A CA 1
ATOM 1309 C C . VAL A 1 172 ? -11.622 -5.393 1.956 1.00 80.94 172 VAL A C 1
ATOM 1311 O O . VAL A 1 172 ? -11.117 -5.062 0.879 1.00 80.94 172 VAL A O 1
ATOM 1314 N N . SER A 1 173 ? -10.907 -5.683 3.038 1.00 86.06 173 SER A N 1
ATOM 1315 C CA . SER A 1 173 ? -9.451 -5.610 3.081 1.00 86.06 173 SER A CA 1
ATOM 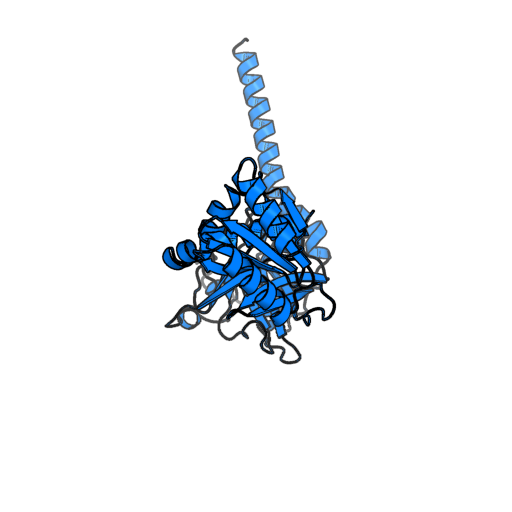1316 C C . SER A 1 173 ? -8.822 -6.972 2.829 1.00 86.06 173 SER A C 1
ATOM 1318 O O . SER A 1 173 ? -9.073 -7.954 3.527 1.00 86.06 173 SER A O 1
ATOM 1320 N N . TYR A 1 174 ? -7.983 -7.023 1.803 1.00 92.25 174 TYR A N 1
ATOM 1321 C CA . TYR A 1 174 ? -7.264 -8.205 1.362 1.00 92.25 174 TYR A CA 1
ATOM 1322 C C . TYR A 1 174 ? -5.782 -8.044 1.672 1.00 92.25 174 TYR A C 1
ATOM 1324 O O . TYR A 1 174 ? -5.171 -7.028 1.336 1.00 92.25 174 TYR A O 1
ATOM 1332 N N . THR A 1 175 ? -5.184 -9.083 2.252 1.00 94.19 175 THR A N 1
ATOM 1333 C CA . THR A 1 175 ? -3.732 -9.166 2.417 1.00 94.19 175 THR A CA 1
ATOM 1334 C C . THR A 1 175 ? -3.159 -10.064 1.334 1.00 94.19 175 THR A C 1
ATOM 1336 O O . THR A 1 175 ? -3.565 -11.213 1.191 1.00 94.19 175 THR A O 1
ATOM 1339 N N . TYR A 1 176 ? -2.183 -9.556 0.597 1.00 96.62 176 TYR A N 1
ATOM 1340 C CA . TYR A 1 176 ? -1.367 -10.309 -0.346 1.00 96.62 176 TYR A CA 1
ATOM 1341 C C . TYR A 1 176 ? 0.061 -10.392 0.180 1.00 96.62 176 TYR A C 1
ATOM 1343 O O . TYR A 1 176 ? 0.536 -9.476 0.849 1.00 96.62 176 TYR A O 1
ATOM 1351 N N . LYS A 1 177 ? 0.776 -11.469 -0.140 1.00 96.88 177 LYS A N 1
ATOM 1352 C CA . LYS A 1 177 ? 2.219 -11.572 0.112 1.00 96.88 177 LYS A CA 1
ATOM 1353 C C . LYS A 1 177 ? 2.960 -11.775 -1.193 1.00 96.88 177 LYS A C 1
ATOM 1355 O O . LYS A 1 177 ? 2.558 -12.607 -2.006 1.00 96.88 177 LYS A O 1
ATOM 1360 N N . VAL A 1 178 ? 4.051 -11.030 -1.371 1.00 97.94 178 VAL A N 1
ATOM 1361 C CA . VAL A 1 178 ? 4.931 -11.168 -2.537 1.00 97.94 178 VAL A CA 1
ATOM 1362 C C . VAL A 1 178 ? 5.409 -12.614 -2.631 1.00 97.94 178 VAL A C 1
ATOM 1364 O O . VAL A 1 178 ? 5.995 -13.147 -1.688 1.00 97.94 178 VAL A O 1
ATOM 1367 N N . GLU A 1 179 ? 5.163 -13.253 -3.766 1.00 95.19 179 GLU A N 1
ATOM 1368 C CA . GLU A 1 179 ? 5.574 -14.626 -4.037 1.00 95.19 179 GLU A CA 1
ATOM 1369 C C . GLU A 1 179 ? 6.858 -14.659 -4.865 1.00 95.19 179 GLU A C 1
ATOM 1371 O O . GLU A 1 179 ? 7.794 -15.395 -4.529 1.00 95.19 179 GLU A O 1
ATOM 1376 N N . GLU A 1 180 ? 6.907 -13.834 -5.909 1.00 93.62 180 GLU A N 1
ATOM 1377 C CA . GLU A 1 180 ? 8.009 -13.772 -6.859 1.00 93.62 180 GLU A CA 1
ATOM 1378 C C . GLU A 1 180 ? 8.148 -12.384 -7.496 1.00 93.62 180 GLU A C 1
ATOM 1380 O O . GLU A 1 180 ? 7.232 -11.558 -7.485 1.00 93.62 180 GLU A O 1
ATOM 1385 N N . MET A 1 181 ? 9.336 -12.128 -8.042 1.00 94.19 181 MET A N 1
ATOM 1386 C CA . MET A 1 181 ? 9.666 -10.899 -8.755 1.00 94.19 181 MET A CA 1
ATOM 1387 C C . MET A 1 181 ? 10.505 -11.246 -9.982 1.00 94.19 181 MET A C 1
ATOM 1389 O O . MET A 1 181 ? 11.489 -11.980 -9.859 1.00 94.19 181 MET A O 1
ATOM 1393 N N . PHE A 1 182 ? 10.142 -10.713 -11.145 1.00 92.62 182 PHE A N 1
ATOM 1394 C CA . PHE A 1 182 ? 10.835 -10.991 -12.402 1.00 92.62 182 PHE A CA 1
ATOM 1395 C C . PHE A 1 182 ? 10.792 -9.802 -13.369 1.00 92.62 182 PHE A C 1
ATOM 1397 O O . PHE A 1 182 ? 9.989 -8.883 -13.217 1.00 92.62 182 PHE A O 1
ATOM 1404 N N . GLU A 1 183 ? 11.687 -9.804 -14.358 1.00 92.00 183 GLU A N 1
ATOM 1405 C CA . GLU A 1 183 ? 11.732 -8.789 -15.415 1.00 92.00 183 GLU A CA 1
ATOM 1406 C C . GLU A 1 183 ? 11.149 -9.339 -16.717 1.00 92.00 183 GLU A C 1
ATOM 1408 O O . GLU A 1 183 ? 11.460 -10.465 -17.111 1.00 92.00 183 GLU A O 1
ATOM 1413 N N . VAL A 1 184 ? 10.379 -8.511 -17.423 1.00 90.06 184 VAL A N 1
ATOM 1414 C CA . VAL A 1 184 ? 9.877 -8.818 -18.767 1.00 90.06 184 VAL A CA 1
ATOM 1415 C C . VAL A 1 184 ? 10.134 -7.679 -19.749 1.00 90.06 184 VAL A C 1
ATOM 1417 O O . VAL A 1 184 ? 10.365 -6.527 -19.362 1.00 90.06 184 VAL A O 1
ATOM 1420 N N . LEU A 1 185 ? 10.097 -8.001 -21.042 1.00 89.69 185 LEU A N 1
ATOM 1421 C CA . LEU A 1 185 ? 10.092 -6.997 -22.101 1.00 89.69 185 LEU A CA 1
ATOM 1422 C C . LEU A 1 185 ? 8.703 -6.344 -22.214 1.00 89.69 185 LEU A C 1
ATOM 1424 O O . LEU A 1 185 ? 7.703 -6.991 -21.909 1.00 89.69 185 LEU A O 1
ATOM 1428 N N . PRO A 1 186 ? 8.602 -5.100 -22.718 1.00 86.69 186 PRO A N 1
ATOM 1429 C CA . PRO A 1 186 ? 7.310 -4.471 -23.016 1.00 86.69 186 PRO A CA 1
ATOM 1430 C C . PRO A 1 186 ? 6.452 -5.243 -24.034 1.00 86.69 186 PRO A C 1
ATOM 1432 O O . PRO A 1 186 ? 5.264 -4.974 -24.163 1.00 86.69 186 PRO A O 1
ATOM 1435 N N . THR A 1 187 ? 7.038 -6.179 -24.778 1.00 84.62 187 THR A N 1
ATOM 1436 C CA . THR A 1 187 ? 6.341 -7.066 -25.719 1.00 84.62 187 THR A CA 1
ATOM 1437 C C . THR A 1 187 ? 5.737 -8.301 -25.056 1.00 84.62 187 THR A C 1
ATOM 1439 O O . THR A 1 187 ? 4.997 -9.030 -25.710 1.00 84.62 187 THR A O 1
ATOM 1442 N N . ASP A 1 188 ? 6.060 -8.574 -23.791 1.00 86.62 188 ASP A N 1
ATOM 1443 C CA . ASP A 1 188 ? 5.630 -9.790 -23.110 1.00 86.62 188 ASP A CA 1
ATOM 1444 C C . ASP A 1 188 ? 4.334 -9.556 -22.325 1.00 86.62 188 ASP A C 1
ATOM 1446 O O . ASP A 1 188 ? 4.327 -8.949 -21.252 1.00 86.62 188 ASP A O 1
ATOM 1450 N N . LEU A 1 189 ? 3.223 -10.036 -22.885 1.00 87.00 189 LEU A N 1
ATOM 1451 C CA . LEU A 1 189 ? 1.887 -9.877 -22.311 1.00 87.00 189 LEU A CA 1
ATOM 1452 C C . LEU A 1 189 ? 1.542 -10.936 -21.257 1.00 87.00 189 LEU A C 1
ATOM 1454 O O . LEU A 1 189 ? 0.537 -10.767 -20.574 1.00 87.00 189 LEU A O 1
ATOM 1458 N N . GLN A 1 190 ? 2.367 -11.974 -21.062 1.00 86.56 190 GLN A N 1
ATOM 1459 C CA . GLN A 1 190 ? 2.074 -13.077 -20.125 1.00 86.56 190 GLN A CA 1
ATOM 1460 C C . GLN A 1 190 ? 1.925 -12.606 -18.672 1.00 86.56 190 GLN A C 1
ATOM 1462 O O . GLN A 1 190 ? 1.295 -13.249 -17.835 1.00 86.56 190 GLN A O 1
ATOM 1467 N N . VAL A 1 191 ? 2.479 -11.436 -18.351 1.00 88.00 191 VAL A N 1
ATOM 1468 C CA . VAL A 1 191 ? 2.282 -10.774 -17.056 1.00 88.00 191 VAL A CA 1
ATOM 1469 C C . VAL A 1 191 ? 0.811 -10.445 -16.759 1.00 88.00 191 VAL A C 1
ATOM 1471 O O . VAL A 1 191 ? 0.433 -10.319 -15.592 1.00 88.00 191 VAL A O 1
ATOM 1474 N N . LEU A 1 192 ? -0.019 -10.324 -17.796 1.00 91.31 192 LEU A N 1
ATOM 1475 C CA . LEU A 1 192 ? -1.443 -9.997 -17.719 1.00 91.31 192 LEU A CA 1
ATOM 1476 C C . LEU A 1 192 ? -2.338 -11.242 -17.701 1.00 91.31 192 LEU A C 1
ATOM 1478 O O . LEU A 1 192 ? -3.546 -11.113 -17.482 1.00 91.31 192 LEU A O 1
ATOM 1482 N N . ASP A 1 193 ? -1.760 -12.430 -17.896 1.00 90.94 193 ASP A N 1
ATOM 1483 C CA . ASP A 1 193 ? -2.503 -13.685 -17.922 1.00 90.94 193 ASP A CA 1
ATOM 1484 C C . ASP A 1 193 ? -3.250 -13.908 -16.603 1.00 90.94 193 ASP A C 1
ATOM 1486 O O . ASP A 1 193 ? -2.796 -13.538 -15.511 1.00 90.94 193 ASP A O 1
ATOM 1490 N N . GLN A 1 194 ? -4.435 -14.501 -16.731 1.00 93.69 194 GLN A N 1
ATOM 1491 C CA . GLN A 1 194 ? -5.340 -14.774 -15.625 1.00 93.69 194 GLN A CA 1
ATOM 1492 C C . GLN A 1 194 ? -5.143 -16.215 -15.156 1.00 93.69 194 GLN A C 1
ATOM 1494 O O . GLN A 1 194 ? -5.655 -17.150 -15.765 1.00 93.69 194 GLN A O 1
ATOM 1499 N N . ASP A 1 195 ? -4.389 -16.375 -14.072 1.00 89.50 195 ASP A N 1
ATOM 1500 C CA . ASP A 1 195 ? -4.280 -17.637 -13.342 1.00 89.50 195 ASP A CA 1
ATOM 1501 C C . ASP A 1 195 ? -5.473 -17.774 -12.387 1.00 89.50 195 ASP A C 1
ATOM 1503 O O . ASP A 1 195 ? -5.603 -17.005 -11.435 1.00 89.50 195 ASP A O 1
ATOM 1507 N N . ASP A 1 196 ? -6.358 -18.733 -12.653 1.00 91.50 196 ASP A N 1
ATOM 1508 C CA . ASP A 1 196 ? -7.582 -18.958 -11.884 1.00 91.50 196 ASP A CA 1
ATOM 1509 C C . ASP A 1 196 ? -7.410 -19.929 -10.701 1.00 91.50 196 ASP A C 1
ATOM 1511 O O . ASP A 1 196 ? -8.391 -20.235 -10.010 1.00 91.50 196 ASP A O 1
ATOM 1515 N N . SER A 1 197 ? -6.182 -20.387 -10.431 1.00 93.44 197 SER A N 1
ATOM 1516 C CA . SER A 1 197 ? -5.883 -21.271 -9.300 1.00 93.44 197 SER A CA 1
ATOM 1517 C C . SER A 1 197 ? -6.091 -20.590 -7.945 1.00 93.44 197 SER A C 1
ATOM 1519 O O . SER A 1 197 ? -6.508 -21.245 -6.986 1.00 93.44 197 SER A O 1
ATOM 1521 N N . ASP A 1 198 ? -5.860 -19.277 -7.872 1.00 94.50 198 ASP A N 1
ATOM 1522 C CA . ASP A 1 198 ? -6.037 -18.449 -6.679 1.00 94.50 198 ASP A CA 1
ATOM 1523 C C . ASP A 1 198 ? -6.303 -16.975 -7.061 1.00 94.50 198 ASP A C 1
ATOM 1525 O O . ASP A 1 198 ? -6.528 -16.652 -8.229 1.00 94.50 198 ASP A O 1
ATOM 1529 N N . SER A 1 199 ? -6.325 -16.071 -6.080 1.00 96.38 199 SER A N 1
ATOM 1530 C CA . SER A 1 199 ? -6.363 -14.619 -6.279 1.00 96.38 199 SER A CA 1
ATOM 1531 C C . SER A 1 199 ? -4.951 -14.041 -6.206 1.00 96.38 199 SER A C 1
ATOM 1533 O O . SER A 1 199 ? -4.278 -14.112 -5.171 1.00 96.38 199 SER A O 1
ATOM 1535 N N . PHE A 1 200 ? -4.524 -13.400 -7.287 1.00 97.69 200 PHE A N 1
ATOM 1536 C CA . PHE A 1 200 ? -3.207 -12.794 -7.429 1.00 97.69 200 PHE A CA 1
ATOM 1537 C C . PHE A 1 200 ? -3.304 -11.292 -7.677 1.00 97.69 200 PHE A C 1
ATOM 1539 O O . PHE A 1 200 ? -4.260 -10.790 -8.265 1.00 97.69 200 PHE A O 1
ATOM 1546 N N . VAL A 1 201 ? -2.266 -10.575 -7.259 1.00 97.94 201 VAL A N 1
ATOM 1547 C CA . VAL A 1 201 ? -2.023 -9.180 -7.623 1.00 97.94 201 VAL A CA 1
ATOM 1548 C C . VAL A 1 201 ? -0.639 -9.090 -8.233 1.00 97.94 201 VAL A C 1
ATOM 1550 O O . VAL A 1 201 ? 0.325 -9.632 -7.692 1.00 97.94 201 VAL A O 1
ATOM 1553 N N . THR A 1 202 ? -0.533 -8.365 -9.337 1.00 97.69 202 THR A N 1
ATOM 1554 C CA . THR A 1 202 ? 0.733 -8.118 -10.015 1.00 97.69 202 THR A CA 1
ATOM 1555 C C . THR A 1 202 ? 0.999 -6.623 -10.086 1.00 97.69 202 THR A C 1
ATOM 1557 O O . THR A 1 202 ? 0.255 -5.895 -10.734 1.00 97.69 202 THR A O 1
ATOM 1560 N N . LEU A 1 203 ? 2.071 -6.152 -9.447 1.00 98.25 203 LEU A N 1
ATOM 1561 C CA . LEU A 1 203 ? 2.511 -4.758 -9.547 1.00 98.25 203 LEU A CA 1
ATOM 1562 C C . LEU A 1 203 ? 3.531 -4.618 -10.677 1.00 98.25 203 LEU A C 1
ATOM 1564 O O . LEU A 1 203 ? 4.502 -5.377 -10.727 1.00 98.25 203 LEU A O 1
ATOM 1568 N N . VAL A 1 204 ? 3.331 -3.641 -11.562 1.00 96.69 204 VAL A N 1
ATOM 1569 C CA . VAL A 1 204 ? 4.173 -3.427 -12.746 1.00 96.69 204 VAL A CA 1
ATOM 1570 C C . VAL A 1 204 ? 4.762 -2.019 -12.743 1.00 96.69 204 VAL A C 1
ATOM 1572 O O . VAL A 1 204 ? 4.038 -1.030 -12.613 1.00 96.69 204 VAL A O 1
ATOM 1575 N N . THR A 1 205 ? 6.082 -1.917 -12.925 1.00 94.94 205 THR A N 1
ATOM 1576 C CA . THR A 1 205 ? 6.785 -0.635 -13.110 1.00 94.94 205 THR A CA 1
ATOM 1577 C C . THR A 1 205 ? 7.910 -0.723 -14.142 1.00 94.94 205 THR A C 1
ATOM 1579 O O . THR A 1 205 ? 8.298 -1.817 -14.554 1.00 94.94 205 THR A O 1
ATOM 1582 N N . CYS A 1 206 ? 8.450 0.419 -14.571 1.00 91.94 206 CYS A N 1
ATOM 1583 C CA . CYS A 1 206 ? 9.586 0.467 -15.491 1.00 91.94 206 CYS A CA 1
ATOM 1584 C C . CYS A 1 206 ? 10.908 0.228 -14.754 1.00 91.94 206 CYS A C 1
ATOM 1586 O O . CYS A 1 206 ? 11.130 0.727 -13.654 1.00 91.94 206 CYS A O 1
ATOM 1588 N N . VAL A 1 207 ? 11.827 -0.500 -15.385 1.00 88.88 207 VAL A N 1
ATOM 1589 C CA . VAL A 1 207 ? 13.189 -0.682 -14.868 1.00 88.88 207 VAL A CA 1
ATOM 1590 C C . VAL A 1 207 ? 14.231 -0.681 -15.994 1.00 88.88 207 VAL A C 1
ATOM 1592 O O . VAL A 1 207 ? 13.901 -1.107 -17.103 1.00 88.88 207 VAL A O 1
ATOM 1595 N N . PRO A 1 208 ? 15.481 -0.240 -15.740 1.00 87.94 208 PRO A N 1
ATOM 1596 C CA . PRO A 1 208 ? 15.974 0.383 -14.503 1.00 87.94 208 PRO A CA 1
ATOM 1597 C C . PRO A 1 208 ? 15.246 1.704 -14.168 1.00 87.94 208 PRO A C 1
ATOM 1599 O O . PRO A 1 208 ? 14.830 2.411 -15.089 1.00 87.94 208 PRO A O 1
ATOM 1602 N N . PRO A 1 209 ? 15.043 2.054 -12.881 1.00 84.88 209 PRO A N 1
ATOM 1603 C CA . PRO A 1 209 ? 14.221 3.209 -12.517 1.00 84.88 209 PRO A CA 1
ATOM 1604 C C . PRO A 1 209 ? 14.762 4.519 -13.108 1.00 84.88 209 PRO A C 1
ATOM 1606 O O . PRO A 1 209 ? 15.884 4.929 -12.810 1.00 84.88 209 PRO A O 1
ATOM 1609 N N . GLY A 1 210 ? 13.960 5.177 -13.949 1.00 76.38 210 GLY A N 1
ATOM 1610 C CA . GLY A 1 210 ? 14.328 6.434 -14.607 1.00 76.38 210 GLY A CA 1
ATOM 1611 C C . GLY A 1 210 ? 15.290 6.316 -15.799 1.00 76.38 210 GLY A C 1
ATOM 1612 O O . GLY A 1 210 ? 15.719 7.357 -16.295 1.00 76.38 210 GLY A O 1
ATOM 1613 N N . ASP A 1 211 ? 15.622 5.108 -16.279 1.00 80.75 211 ASP A N 1
ATOM 1614 C CA . ASP A 1 211 ? 16.435 4.916 -17.491 1.00 80.75 211 ASP A CA 1
ATOM 1615 C C . ASP A 1 211 ? 15.558 4.600 -18.722 1.00 80.75 211 ASP A C 1
ATOM 1617 O O . ASP A 1 211 ? 14.987 3.510 -18.814 1.00 80.75 211 ASP A O 1
ATOM 1621 N N . PRO A 1 212 ? 15.456 5.511 -19.707 1.00 76.62 212 PRO A N 1
ATOM 1622 C CA . PRO A 1 212 ? 14.634 5.296 -20.894 1.00 76.62 212 PRO A CA 1
ATOM 1623 C C . PRO A 1 212 ? 15.317 4.455 -21.988 1.00 76.62 212 PRO A C 1
ATOM 1625 O O . PRO A 1 212 ? 14.691 4.183 -23.007 1.00 76.62 212 PRO A O 1
ATOM 1628 N N . ARG A 1 213 ? 16.597 4.076 -21.848 1.00 76.25 213 ARG A N 1
ATOM 1629 C CA . ARG A 1 213 ? 17.387 3.513 -22.965 1.00 76.25 213 ARG A CA 1
ATOM 1630 C C . ARG A 1 213 ? 17.056 2.058 -23.288 1.00 76.25 213 ARG A C 1
ATOM 1632 O O . ARG A 1 213 ? 17.120 1.672 -24.450 1.00 76.25 213 ARG A O 1
ATOM 1639 N N . LYS A 1 214 ? 16.758 1.250 -22.268 1.00 77.81 214 LYS A N 1
ATOM 1640 C CA . LYS A 1 214 ? 16.411 -0.179 -22.390 1.00 77.81 214 LYS A CA 1
ATOM 1641 C C . LYS A 1 214 ? 15.309 -0.540 -21.389 1.00 77.81 214 LYS A C 1
ATOM 1643 O O . LYS A 1 214 ? 15.570 -1.273 -20.435 1.00 77.81 214 LYS A O 1
ATOM 1648 N N . PRO A 1 215 ? 14.102 0.027 -21.554 1.00 81.56 215 PRO A N 1
ATOM 1649 C CA . PRO A 1 215 ? 13.066 -0.074 -20.545 1.00 81.56 215 PRO A CA 1
ATOM 1650 C C . PRO A 1 215 ? 12.488 -1.489 -20.534 1.00 81.56 215 PRO A C 1
ATOM 1652 O O . PRO A 1 215 ? 11.801 -1.906 -21.464 1.00 81.56 215 PRO A O 1
ATOM 1655 N N . LYS A 1 216 ? 12.732 -2.211 -19.449 1.00 90.19 216 LYS A N 1
ATOM 1656 C CA . LYS A 1 216 ? 12.025 -3.446 -19.112 1.00 90.19 216 LYS A CA 1
ATOM 1657 C C . LYS A 1 216 ? 10.866 -3.127 -18.172 1.00 90.19 216 LYS A C 1
ATOM 1659 O O . LYS A 1 216 ? 10.659 -1.973 -17.771 1.00 90.19 216 LYS A O 1
ATOM 1664 N N . ARG A 1 217 ? 10.095 -4.148 -17.818 1.00 92.38 217 ARG A N 1
ATOM 1665 C CA . ARG A 1 217 ? 9.081 -4.076 -16.769 1.00 92.38 217 ARG A CA 1
ATOM 1666 C C . ARG A 1 217 ? 9.497 -4.971 -15.618 1.00 92.38 217 ARG A C 1
ATOM 1668 O O . ARG A 1 217 ? 9.742 -6.155 -15.831 1.00 92.38 217 ARG A O 1
ATOM 1675 N N . LEU A 1 218 ? 9.589 -4.401 -14.422 1.00 94.69 218 LEU A N 1
ATOM 1676 C CA . LEU A 1 218 ? 9.650 -5.201 -13.208 1.00 94.69 218 LEU A CA 1
ATOM 1677 C C . LEU A 1 218 ? 8.228 -5.603 -12.851 1.00 94.69 218 LEU A C 1
ATOM 1679 O O . LEU A 1 218 ? 7.334 -4.758 -12.793 1.00 94.69 218 LEU A O 1
ATOM 1683 N N . VAL A 1 219 ? 8.072 -6.889 -12.588 1.00 95.75 219 VAL A N 1
ATOM 1684 C CA . VAL A 1 219 ? 6.828 -7.525 -12.203 1.00 95.75 219 VAL A CA 1
ATOM 1685 C C . VAL A 1 219 ? 6.993 -8.049 -10.786 1.00 95.75 219 VAL A C 1
ATOM 1687 O O . VAL A 1 219 ? 7.920 -8.809 -10.510 1.00 95.75 219 VAL A O 1
ATOM 1690 N N . VAL A 1 220 ? 6.104 -7.639 -9.886 1.00 97.25 220 VAL A N 1
ATOM 1691 C CA . VAL A 1 220 ? 6.019 -8.161 -8.518 1.00 97.25 220 VAL A CA 1
ATOM 1692 C C . VAL A 1 220 ? 4.696 -8.895 -8.387 1.00 97.25 220 VAL A C 1
ATOM 1694 O O . VAL A 1 220 ? 3.649 -8.253 -8.322 1.00 97.25 220 VAL A O 1
ATOM 1697 N N . ARG A 1 221 ? 4.737 -10.228 -8.361 1.00 96.88 221 ARG A N 1
ATOM 1698 C CA . ARG A 1 221 ? 3.540 -11.061 -8.220 1.00 96.88 221 ARG A CA 1
ATOM 1699 C C . ARG A 1 221 ? 3.349 -11.447 -6.759 1.00 96.88 221 ARG A C 1
ATOM 1701 O O . ARG A 1 221 ? 4.274 -11.918 -6.093 1.00 96.88 221 ARG A O 1
ATOM 1708 N N . ALA A 1 222 ? 2.139 -11.238 -6.262 1.00 97.94 222 ALA A N 1
ATOM 1709 C CA . ALA A 1 222 ? 1.736 -11.519 -4.897 1.00 97.94 222 ALA A CA 1
ATOM 1710 C C . ALA A 1 222 ? 0.455 -12.358 -4.882 1.00 97.94 222 ALA A C 1
ATOM 1712 O O . ALA A 1 222 ? -0.442 -12.147 -5.696 1.00 97.94 222 ALA A O 1
ATOM 1713 N N . ARG A 1 223 ? 0.366 -13.299 -3.941 1.00 97.44 223 ARG A N 1
ATOM 1714 C CA . ARG A 1 223 ? -0.802 -14.171 -3.750 1.00 97.44 223 ARG A CA 1
ATOM 1715 C C . ARG A 1 223 ? -1.591 -13.722 -2.530 1.00 97.44 223 ARG A C 1
ATOM 1717 O O . ARG A 1 223 ? -0.984 -13.296 -1.543 1.00 97.44 223 ARG A O 1
ATOM 1724 N N . VAL A 1 224 ? -2.919 -13.810 -2.598 1.00 95.75 224 VAL A N 1
ATOM 1725 C CA . VAL A 1 224 ? -3.788 -13.543 -1.448 1.00 95.75 224 VAL A CA 1
ATOM 1726 C C . VAL A 1 224 ? -3.432 -14.484 -0.297 1.00 95.75 224 VAL A C 1
ATOM 1728 O O . VAL A 1 224 ? -3.069 -15.643 -0.493 1.00 95.75 224 VAL A O 1
ATOM 1731 N N . VAL A 1 225 ? -3.519 -13.980 0.923 1.00 92.69 225 VAL A N 1
ATOM 1732 C CA . VAL A 1 225 ? -3.354 -14.766 2.139 1.00 92.69 225 VAL A CA 1
ATOM 1733 C C . VAL A 1 225 ? -4.660 -14.675 2.918 1.00 92.69 225 VAL A C 1
ATOM 1735 O O . VAL A 1 225 ? -5.180 -13.568 3.083 1.00 92.69 225 VAL A O 1
ATOM 1738 N N . PRO A 1 226 ? -5.208 -15.807 3.394 1.00 83.88 226 PRO A N 1
ATOM 1739 C CA . PRO A 1 226 ? -6.361 -15.783 4.278 1.00 83.88 226 PRO A CA 1
ATOM 1740 C C . PRO A 1 226 ? -6.091 -14.887 5.495 1.00 83.88 226 PRO A C 1
ATOM 1742 O O . PRO A 1 226 ? -4.954 -14.872 5.979 1.00 83.88 226 PRO A O 1
ATOM 1745 N N . PRO A 1 227 ? -7.107 -14.177 6.015 1.00 73.25 227 PRO A N 1
ATOM 1746 C CA . PRO A 1 227 ? -6.980 -13.467 7.280 1.00 73.25 227 PRO A CA 1
ATOM 1747 C C . PRO A 1 227 ? -6.472 -14.431 8.349 1.00 73.25 227 PRO A C 1
ATOM 1749 O O . PRO A 1 227 ? -6.994 -15.548 8.475 1.00 73.25 227 PRO A O 1
ATOM 1752 N N . ASP A 1 228 ? -5.440 -14.016 9.083 1.00 69.12 228 ASP A N 1
ATOM 1753 C CA . ASP A 1 228 ? -4.935 -14.802 10.200 1.00 69.12 228 ASP A CA 1
ATOM 1754 C C . ASP A 1 228 ? -6.051 -14.915 11.239 1.00 69.12 228 ASP A C 1
ATOM 1756 O O . ASP A 1 228 ? -6.459 -13.931 11.848 1.00 69.12 228 ASP A O 1
ATOM 1760 N N . GLN A 1 229 ? -6.570 -16.129 11.414 1.00 63.12 229 GLN A N 1
ATOM 1761 C CA . GLN A 1 229 ? -7.676 -16.403 12.330 1.00 63.12 229 GLN A CA 1
ATOM 1762 C C . GLN A 1 229 ? -7.291 -16.167 13.801 1.00 63.12 229 GLN A C 1
ATOM 1764 O O . GLN A 1 229 ? -8.172 -16.174 14.654 1.00 63.12 229 GLN A O 1
ATOM 1769 N N . ASN A 1 230 ? -5.997 -15.978 14.090 1.00 64.25 230 ASN A N 1
ATOM 1770 C CA . ASN A 1 230 ? -5.464 -15.680 15.417 1.00 64.25 230 ASN A CA 1
ATOM 1771 C C . ASN A 1 230 ? -4.906 -14.249 15.538 1.00 64.25 230 ASN A C 1
ATOM 1773 O O . ASN A 1 230 ? -4.291 -13.934 16.559 1.00 64.25 230 ASN A O 1
ATOM 1777 N N . ALA A 1 231 ? -5.053 -13.394 14.518 1.00 70.00 231 ALA A N 1
ATOM 1778 C CA . ALA A 1 231 ? -4.641 -11.999 14.634 1.00 70.00 231 ALA A CA 1
ATOM 1779 C C . ALA A 1 231 ? -5.597 -11.248 15.564 1.00 70.00 231 ALA A C 1
ATOM 1781 O O . ALA A 1 231 ? -6.806 -11.223 15.346 1.00 70.00 231 ALA A O 1
ATOM 1782 N N . MET A 1 232 ? -5.023 -10.617 16.588 1.00 83.31 232 MET A N 1
ATOM 1783 C CA . MET A 1 232 ? -5.761 -9.871 17.600 1.00 83.31 232 MET A CA 1
ATOM 1784 C C . MET A 1 232 ? -6.533 -8.713 16.964 1.00 83.31 232 MET A C 1
ATOM 1786 O O . MET A 1 232 ? -5.933 -7.746 16.485 1.00 83.31 232 MET A O 1
ATOM 1790 N N . LYS A 1 233 ? -7.865 -8.774 17.007 1.00 91.06 233 LYS A N 1
ATOM 1791 C CA . LYS A 1 233 ? -8.706 -7.684 16.504 1.00 91.06 233 LYS A CA 1
ATOM 1792 C C . LYS A 1 233 ? -8.685 -6.502 17.473 1.00 91.06 233 LYS A C 1
ATOM 1794 O O . LYS A 1 233 ? -9.154 -6.607 18.610 1.00 91.06 233 LYS A O 1
ATOM 1799 N N . THR A 1 234 ? -8.149 -5.372 17.017 1.00 95.06 234 THR A N 1
ATOM 1800 C CA . THR A 1 234 ? -7.918 -4.179 17.840 1.00 95.06 234 THR A CA 1
ATOM 1801 C C . THR A 1 234 ? -8.806 -3.014 17.404 1.00 95.06 234 THR A C 1
ATOM 1803 O O . THR A 1 234 ? -8.930 -2.731 16.213 1.00 95.06 234 THR A O 1
ATOM 1806 N N . LEU A 1 235 ? -9.415 -2.320 18.367 1.00 96.94 235 LEU A N 1
ATOM 1807 C CA . LEU A 1 235 ? -10.209 -1.107 18.169 1.00 96.94 235 LEU A CA 1
ATOM 1808 C C . LEU A 1 235 ? -9.431 0.112 18.674 1.00 96.94 235 LEU A C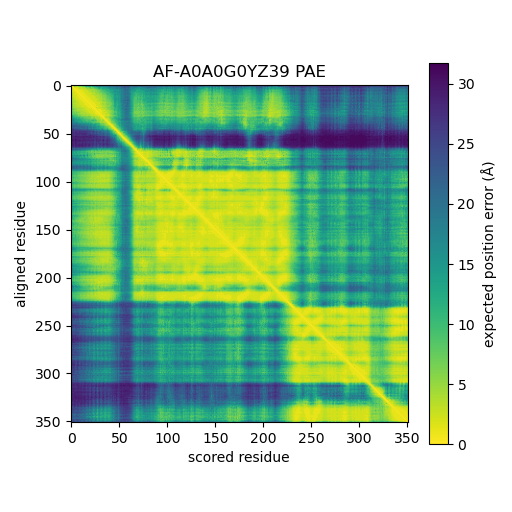 1
ATOM 1810 O O . LEU A 1 235 ? -9.126 0.208 19.860 1.00 96.94 235 LEU A O 1
ATOM 1814 N N . GLY A 1 236 ? -9.163 1.059 17.784 1.00 96.25 236 GLY A N 1
ATOM 1815 C CA . GLY A 1 236 ? -8.629 2.378 18.108 1.00 96.25 236 GLY A CA 1
ATOM 1816 C C . GLY A 1 236 ? -9.752 3.396 18.252 1.00 96.25 236 GLY A C 1
ATOM 1817 O O . GLY A 1 236 ? -10.678 3.414 17.436 1.00 96.25 236 GLY A O 1
ATOM 1818 N N . ILE A 1 237 ? -9.680 4.243 19.275 1.00 95.50 237 ILE A N 1
ATOM 1819 C CA . ILE A 1 237 ? -10.680 5.275 19.553 1.00 95.50 237 ILE A CA 1
ATOM 1820 C C . ILE A 1 237 ? -10.003 6.633 19.728 1.00 95.50 237 ILE A C 1
ATOM 1822 O O . ILE A 1 237 ? -9.246 6.827 20.677 1.00 95.50 237 ILE A O 1
ATOM 1826 N N . ASP A 1 238 ? -10.356 7.576 18.857 1.00 93.06 238 ASP A N 1
ATOM 1827 C CA . ASP A 1 238 ? -10.095 9.006 19.047 1.00 93.06 238 ASP A CA 1
ATOM 1828 C C . ASP A 1 238 ? -11.288 9.618 19.794 1.00 93.06 238 ASP A C 1
ATOM 1830 O O . ASP A 1 238 ? -12.416 9.674 19.280 1.00 93.06 238 ASP A O 1
ATOM 1834 N N . TYR A 1 239 ? -11.067 9.990 21.056 1.00 91.25 239 TYR A N 1
ATOM 1835 C CA . TYR A 1 239 ? -12.123 10.474 21.937 1.00 91.25 239 TYR A CA 1
ATOM 1836 C C . TYR A 1 239 ? -12.352 11.980 21.762 1.00 91.25 239 TYR A C 1
ATOM 1838 O O . TYR A 1 239 ? -11.504 12.803 22.099 1.00 91.25 239 TYR A O 1
ATOM 1846 N N . GLY A 1 240 ? -13.565 12.359 21.354 1.00 89.19 240 GLY A N 1
ATOM 1847 C CA . GLY A 1 240 ? -14.007 13.750 21.300 1.00 89.19 240 GLY A CA 1
ATOM 1848 C C . GLY A 1 240 ? -15.345 13.963 22.006 1.00 89.19 240 GLY A C 1
ATOM 1849 O O . GLY A 1 240 ? -16.272 13.182 21.851 1.00 89.19 240 GLY A O 1
ATOM 1850 N N . ARG A 1 241 ? -15.506 15.091 22.713 1.00 88.44 241 ARG A N 1
ATOM 1851 C CA . ARG A 1 241 ? -16.668 15.411 23.585 1.00 88.44 241 ARG A CA 1
ATOM 1852 C C . ARG A 1 241 ? -18.070 15.335 22.950 1.00 88.44 241 ARG A C 1
ATOM 1854 O O . ARG A 1 241 ? -19.061 15.373 23.672 1.00 88.44 241 ARG A O 1
ATOM 1861 N N . SER A 1 242 ? -18.176 15.306 21.622 1.00 87.19 242 SER A N 1
ATOM 1862 C CA . SER A 1 242 ? -19.459 15.223 20.891 1.00 87.19 242 SER A CA 1
ATOM 1863 C C . SER A 1 242 ? -19.517 14.080 19.876 1.00 87.19 242 SER A C 1
ATOM 1865 O O . SER A 1 242 ? -20.595 13.691 19.412 1.00 87.19 242 SER A O 1
ATOM 1867 N N . LYS A 1 243 ? -18.352 13.562 19.491 1.00 91.12 243 LYS A N 1
ATOM 1868 C CA . LYS A 1 243 ? -18.190 12.489 18.523 1.00 91.12 243 LYS A CA 1
ATOM 1869 C C . LYS A 1 243 ? -16.870 11.781 18.789 1.00 91.12 243 LYS A C 1
ATOM 1871 O O . LYS A 1 243 ? -15.898 12.442 19.129 1.00 91.12 243 LYS A O 1
ATOM 1876 N N . VAL A 1 244 ? -16.857 10.468 18.614 1.00 93.06 244 VAL A N 1
ATOM 1877 C CA . VAL A 1 244 ? -15.634 9.667 18.659 1.00 93.06 244 VAL A CA 1
ATOM 1878 C C . VAL A 1 244 ? -15.352 9.068 17.293 1.00 93.06 244 VAL A C 1
ATOM 1880 O O . VAL A 1 244 ? -16.274 8.620 16.599 1.00 93.06 244 VAL A O 1
ATOM 1883 N N . GLY A 1 245 ? -14.082 9.071 16.917 1.00 93.19 245 GLY A N 1
ATOM 1884 C CA . GLY A 1 245 ? -13.575 8.341 15.770 1.00 93.19 245 GLY A CA 1
ATOM 1885 C C . GLY A 1 245 ? -13.233 6.915 16.159 1.00 93.19 245 GLY A C 1
ATOM 1886 O O . GLY A 1 245 ? -12.625 6.697 17.201 1.00 93.19 245 GLY A O 1
ATOM 1887 N N . LEU A 1 246 ? -13.624 5.945 15.337 1.00 95.19 246 LEU A N 1
ATOM 1888 C CA . LEU A 1 246 ? -13.264 4.544 15.511 1.00 95.19 246 LEU A CA 1
ATOM 1889 C C . LEU A 1 246 ? -12.424 4.069 14.331 1.00 95.19 246 LEU A C 1
ATOM 1891 O O . LEU A 1 246 ? -12.784 4.314 13.175 1.00 95.19 246 LEU A O 1
ATOM 1895 N N . ALA A 1 247 ? -11.374 3.321 14.639 1.00 93.25 247 ALA A N 1
ATOM 1896 C CA . ALA A 1 247 ? -10.544 2.602 13.688 1.00 93.25 247 ALA A CA 1
ATOM 1897 C C . ALA A 1 247 ? -10.382 1.144 14.110 1.00 93.25 247 ALA A C 1
ATOM 1899 O O . ALA A 1 247 ? -10.477 0.826 15.293 1.00 93.25 247 ALA A O 1
ATOM 1900 N N . ILE A 1 248 ? -10.152 0.261 13.148 1.00 92.56 248 ILE A N 1
ATOM 1901 C CA . ILE A 1 248 ? -10.024 -1.172 13.388 1.00 92.56 248 ILE A CA 1
ATOM 1902 C C . ILE A 1 248 ? -8.726 -1.696 12.791 1.00 92.56 248 ILE A C 1
ATOM 1904 O O . ILE A 1 248 ? -8.296 -1.232 11.740 1.00 92.56 248 ILE A O 1
ATOM 1908 N N . ALA A 1 249 ? -8.112 -2.662 13.459 1.00 90.06 249 ALA A N 1
ATOM 1909 C CA . ALA A 1 249 ? -6.964 -3.388 12.945 1.00 90.06 249 ALA A CA 1
ATOM 1910 C C . ALA A 1 249 ? -7.174 -4.887 13.171 1.00 90.06 249 ALA A C 1
ATOM 1912 O O . ALA A 1 249 ? -7.279 -5.343 14.308 1.00 90.06 249 ALA A O 1
ATOM 1913 N N . GLU A 1 250 ? -7.237 -5.647 12.080 1.00 84.25 250 GLU A N 1
ATOM 1914 C CA . GLU A 1 250 ? -7.242 -7.123 12.068 1.00 84.25 250 GLU A CA 1
ATOM 1915 C C . GLU A 1 250 ? -5.872 -7.671 11.609 1.00 84.25 250 GLU A C 1
ATOM 191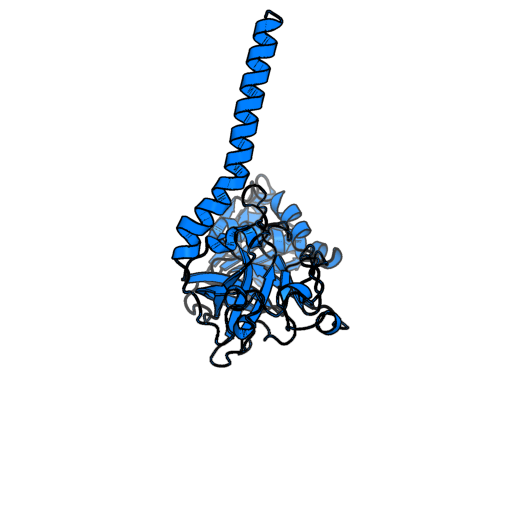7 O O . GLU A 1 250 ? -5.730 -8.802 11.152 1.00 84.25 250 GLU A O 1
ATOM 1922 N N . GLY A 1 251 ? -4.842 -6.831 11.696 1.00 80.00 251 GLY A N 1
ATOM 1923 C CA . GLY A 1 251 ? -3.490 -7.084 11.224 1.00 80.00 251 GLY A CA 1
ATOM 1924 C C . GLY A 1 251 ? -2.580 -5.902 11.568 1.00 80.00 251 GLY A C 1
ATOM 1925 O O . GLY A 1 251 ? -2.882 -5.144 12.486 1.00 80.00 251 GLY A O 1
ATOM 1926 N N . PRO A 1 252 ? -1.471 -5.702 10.840 1.00 79.88 252 PRO A N 1
ATOM 1927 C CA . PRO A 1 252 ? -0.510 -4.645 11.159 1.00 79.88 252 PRO A CA 1
ATOM 1928 C C . PRO A 1 252 ? -0.928 -3.256 10.661 1.00 79.88 252 PRO A C 1
ATOM 1930 O O . PRO A 1 252 ? -0.181 -2.301 10.854 1.00 79.88 252 PRO A O 1
ATOM 1933 N N . LEU A 1 253 ? -2.071 -3.140 9.977 1.00 81.94 253 LEU A N 1
ATOM 1934 C CA . LEU A 1 253 ? -2.593 -1.863 9.507 1.00 81.94 253 LEU A CA 1
ATOM 1935 C C . LEU A 1 253 ? -3.887 -1.498 10.223 1.00 81.94 253 LEU A C 1
ATOM 1937 O O . LEU A 1 253 ? -4.797 -2.320 10.338 1.00 81.94 253 LEU A O 1
ATOM 1941 N N . ALA A 1 254 ? -3.955 -0.243 10.652 1.00 87.44 254 ALA A N 1
ATOM 1942 C CA . ALA A 1 254 ? -5.156 0.374 11.180 1.00 87.44 254 ALA A CA 1
ATOM 1943 C C . ALA A 1 254 ? -5.973 1.027 10.060 1.00 87.44 254 ALA A C 1
ATOM 1945 O O . ALA A 1 254 ? -5.454 1.796 9.250 1.00 87.44 254 ALA A O 1
ATOM 1946 N N . GLU A 1 255 ? -7.276 0.765 10.053 1.00 85.88 255 GLU A N 1
ATOM 1947 C CA . GLU A 1 255 ? -8.210 1.288 9.064 1.00 85.88 255 GLU A CA 1
ATOM 1948 C C . GLU A 1 255 ? -9.287 2.160 9.718 1.00 85.88 255 GLU A C 1
ATOM 1950 O O . GLU A 1 255 ? -9.852 1.784 10.750 1.00 85.88 255 GLU A O 1
ATOM 1955 N N . PRO A 1 256 ? -9.628 3.317 9.125 1.00 86.81 256 PRO A N 1
ATOM 1956 C CA . PRO A 1 256 ? -10.707 4.161 9.622 1.00 86.81 256 PRO A CA 1
ATOM 1957 C C . PRO A 1 256 ? -12.046 3.441 9.447 1.00 86.81 256 PRO A C 1
ATOM 1959 O O . PRO A 1 256 ? -12.425 3.067 8.338 1.00 86.81 256 PRO A O 1
ATOM 1962 N N . TRP A 1 257 ? -12.803 3.281 10.532 1.00 88.88 257 TRP A N 1
ATOM 1963 C CA . TRP A 1 257 ? -14.011 2.460 10.512 1.00 88.88 257 TRP A CA 1
ATOM 1964 C C . TRP A 1 257 ? -15.295 3.287 10.490 1.00 88.88 257 TRP A C 1
ATOM 1966 O O . TRP A 1 257 ? -16.105 3.161 9.571 1.00 88.88 257 TRP A O 1
ATOM 1976 N N . ARG A 1 258 ? -15.524 4.130 11.505 1.00 90.38 258 ARG A N 1
ATOM 1977 C CA . ARG A 1 258 ? -16.747 4.951 11.608 1.00 90.38 258 ARG A CA 1
ATOM 1978 C C . ARG A 1 258 ? -16.611 6.066 12.638 1.00 90.38 258 ARG A C 1
ATOM 1980 O O . ARG A 1 258 ? -15.781 5.994 13.531 1.00 90.38 258 ARG A O 1
ATOM 1987 N N . VAL A 1 259 ? -17.492 7.062 12.551 1.00 91.38 259 VAL A N 1
ATOM 1988 C CA . VAL A 1 259 ? -17.625 8.131 13.552 1.00 91.38 259 VAL A CA 1
ATOM 1989 C C . VAL A 1 259 ? -18.950 7.969 14.296 1.00 91.38 259 VAL A C 1
ATOM 1991 O O . VAL A 1 259 ? -20.009 7.847 13.676 1.00 91.38 259 VAL A O 1
ATOM 1994 N N . ILE A 1 260 ? -18.913 7.979 15.629 1.00 92.88 260 ILE A N 1
ATOM 1995 C CA . ILE A 1 260 ? -20.105 7.899 16.482 1.00 92.88 260 ILE A CA 1
ATOM 1996 C C . ILE A 1 260 ? -20.344 9.248 17.141 1.00 92.88 260 ILE A C 1
ATOM 1998 O O . ILE A 1 260 ? -19.531 9.704 17.934 1.00 92.88 260 ILE A O 1
ATOM 2002 N N . ARG A 1 261 ? -21.498 9.860 16.869 1.00 91.69 261 ARG A N 1
ATOM 2003 C CA . ARG A 1 261 ? -21.960 11.075 17.557 1.00 91.69 261 ARG A CA 1
ATOM 2004 C C . ARG A 1 261 ? -22.761 10.709 18.801 1.00 91.69 261 ARG A C 1
ATOM 2006 O O . ARG A 1 261 ? -23.554 9.765 18.761 1.00 91.69 261 ARG A O 1
ATOM 2013 N N . TYR A 1 262 ? -22.578 11.464 19.878 1.00 88.50 262 TYR A N 1
ATOM 2014 C CA . TYR A 1 262 ? -23.264 11.237 21.147 1.00 88.50 262 TYR A CA 1
ATOM 2015 C C . TYR A 1 262 ? -23.501 12.553 21.897 1.00 88.50 262 TYR A C 1
ATOM 2017 O O . TYR A 1 262 ? -22.806 13.544 21.693 1.00 88.50 262 TYR A O 1
ATOM 2025 N N . THR A 1 263 ? -24.517 12.561 22.758 1.00 84.50 263 THR A N 1
ATOM 2026 C CA . THR A 1 263 ? -24.864 13.700 23.630 1.00 84.50 263 THR A CA 1
ATOM 2027 C C . THR A 1 263 ? -24.705 13.372 25.111 1.00 84.50 263 THR A C 1
ATOM 2029 O O . THR A 1 263 ? -24.602 14.276 25.934 1.00 84.50 263 THR A O 1
ATOM 2032 N N . ASN A 1 264 ? -24.673 12.083 25.456 1.00 82.38 264 ASN A N 1
ATOM 2033 C CA . ASN A 1 264 ? -24.512 11.581 26.812 1.00 82.38 264 ASN A CA 1
ATOM 2034 C C . ASN A 1 264 ? -23.369 10.560 26.837 1.00 82.38 264 ASN A C 1
ATOM 2036 O O . ASN A 1 264 ? -23.430 9.557 26.127 1.00 82.38 264 ASN A O 1
ATOM 2040 N N . ALA A 1 265 ? -22.345 10.817 27.653 1.00 77.31 265 ALA A N 1
ATOM 2041 C CA . ALA A 1 265 ? -21.173 9.952 27.774 1.00 77.31 265 ALA A CA 1
ATOM 2042 C C . ALA A 1 265 ? -21.524 8.537 28.271 1.00 77.31 265 ALA A C 1
ATOM 2044 O O . ALA A 1 265 ? -20.965 7.570 27.775 1.00 77.31 265 ALA A O 1
ATOM 2045 N N . GLY A 1 266 ? -22.516 8.383 29.157 1.00 78.00 266 GLY A N 1
ATOM 2046 C CA . GLY A 1 266 ? -22.929 7.055 29.632 1.00 78.00 266 GLY A CA 1
ATOM 2047 C C . GLY A 1 266 ? -23.485 6.163 28.515 1.00 78.00 266 GLY A C 1
ATOM 2048 O O . GLY A 1 266 ? -23.206 4.970 28.473 1.00 78.00 266 GLY A O 1
ATOM 2049 N N . MET A 1 267 ? -24.202 6.753 27.550 1.00 84.25 267 MET A N 1
ATOM 2050 C CA . MET A 1 267 ? -24.683 6.023 26.369 1.00 84.25 267 MET A CA 1
ATOM 2051 C C . MET A 1 267 ? -23.555 5.650 25.401 1.00 84.25 267 MET A C 1
ATOM 2053 O O . MET A 1 267 ? -23.704 4.711 24.619 1.00 84.25 267 MET A O 1
ATOM 2057 N N . LEU A 1 268 ? -22.450 6.402 25.405 1.00 89.38 268 LEU A N 1
ATOM 2058 C CA . LEU A 1 268 ? -21.292 6.082 24.581 1.00 89.38 268 LEU A CA 1
ATOM 2059 C C . LEU A 1 268 ? -20.611 4.811 25.097 1.00 89.38 268 LEU A C 1
ATOM 2061 O O . LEU A 1 268 ? -20.370 3.910 24.299 1.00 89.38 268 LEU A O 1
ATOM 2065 N N . ASP A 1 269 ? -20.369 4.713 26.406 1.00 90.25 269 ASP A N 1
ATOM 2066 C CA . ASP A 1 269 ? -19.720 3.550 27.026 1.00 90.25 269 ASP A CA 1
ATOM 2067 C C . ASP A 1 269 ? -20.474 2.250 26.717 1.00 90.25 269 ASP A C 1
ATOM 2069 O O . ASP A 1 269 ? -19.867 1.258 26.312 1.00 90.25 269 ASP A O 1
ATOM 2073 N N . GLU A 1 270 ? -21.803 2.255 26.860 1.00 90.75 270 GLU A N 1
ATOM 2074 C CA . GLU A 1 270 ? -22.652 1.099 26.540 1.00 90.75 270 GLU A CA 1
ATOM 2075 C C . GLU A 1 270 ? -22.565 0.720 25.060 1.00 90.75 270 GLU A C 1
ATOM 2077 O O . GLU A 1 270 ? -22.411 -0.454 24.718 1.00 90.75 270 GLU A O 1
ATOM 2082 N N . LYS A 1 271 ? -22.607 1.715 24.170 1.00 92.88 271 LYS A N 1
ATOM 2083 C CA . LYS A 1 271 ? -22.525 1.489 22.725 1.00 92.88 271 LYS A CA 1
ATOM 2084 C C . LYS A 1 271 ? -21.167 0.929 22.307 1.00 92.88 271 LYS A C 1
ATOM 2086 O O . LYS A 1 271 ? -21.107 0.072 21.429 1.00 92.88 271 LYS A O 1
ATOM 2091 N N . ILE A 1 272 ? -20.085 1.395 22.925 1.00 94.62 272 ILE A N 1
ATOM 2092 C CA . ILE A 1 272 ? -18.732 0.898 22.660 1.00 94.62 272 ILE A CA 1
ATOM 2093 C C . ILE A 1 272 ? -18.563 -0.520 23.208 1.00 94.62 272 ILE A C 1
ATOM 2095 O O . ILE A 1 272 ? -18.037 -1.365 22.495 1.00 94.62 272 ILE A O 1
ATOM 2099 N N . LYS A 1 273 ? -19.095 -0.830 24.396 1.00 93.81 273 LYS A N 1
ATOM 2100 C CA . LYS A 1 273 ? -19.129 -2.208 24.921 1.00 93.81 273 LYS A CA 1
ATOM 2101 C C . LYS A 1 273 ? -19.889 -3.157 23.995 1.00 93.81 273 LYS A C 1
ATOM 2103 O O . LYS A 1 273 ? -19.382 -4.220 23.662 1.00 93.81 273 LYS A O 1
ATOM 2108 N N . GLN A 1 274 ? -21.043 -2.731 23.482 1.00 94.00 274 GLN A N 1
ATOM 2109 C CA . GLN A 1 274 ? -21.794 -3.514 22.500 1.00 94.00 274 GLN A CA 1
ATOM 2110 C C . GLN A 1 274 ? -20.990 -3.759 21.211 1.00 94.00 274 GLN A C 1
ATOM 2112 O O . GLN A 1 274 ? -21.055 -4.843 20.631 1.00 94.00 274 GLN A O 1
ATOM 2117 N N . ILE A 1 275 ? -20.230 -2.762 20.749 1.00 94.25 275 ILE A N 1
ATOM 2118 C CA . ILE A 1 275 ? -19.327 -2.901 19.599 1.00 94.25 275 ILE A CA 1
ATOM 2119 C C . ILE A 1 275 ? -18.213 -3.904 19.901 1.00 94.25 275 ILE A C 1
ATOM 2121 O O . ILE A 1 275 ? -17.982 -4.792 19.089 1.00 94.25 275 ILE A O 1
ATOM 2125 N N . ILE A 1 276 ? -17.569 -3.792 21.065 1.00 94.38 276 ILE A N 1
ATOM 2126 C CA . ILE A 1 276 ? -16.500 -4.697 21.503 1.00 94.38 276 ILE A CA 1
ATOM 2127 C C . ILE A 1 276 ? -16.990 -6.149 21.475 1.00 94.38 276 ILE A C 1
ATOM 2129 O O . ILE A 1 276 ? -16.342 -7.000 20.869 1.00 94.38 276 ILE A O 1
ATOM 2133 N N . ASP A 1 277 ? -18.173 -6.406 22.035 1.00 93.19 277 ASP A N 1
ATOM 2134 C CA . ASP A 1 277 ? -18.751 -7.750 22.095 1.00 93.19 277 ASP A CA 1
ATOM 2135 C C . ASP A 1 277 ? -19.173 -8.273 20.711 1.00 93.19 277 ASP A C 1
ATOM 2137 O O . ASP A 1 277 ? -18.886 -9.417 20.355 1.00 93.19 277 ASP A O 1
ATOM 2141 N N . SER A 1 278 ? -19.861 -7.447 19.913 1.00 91.44 278 SER A N 1
ATOM 2142 C CA . SER A 1 278 ? -20.402 -7.868 18.609 1.00 91.44 278 SER A CA 1
ATOM 2143 C C . SER A 1 278 ? -19.325 -8.097 17.552 1.00 91.44 278 SER A C 1
ATOM 2145 O O . SER A 1 278 ? -19.424 -9.046 16.775 1.00 91.44 278 SER A O 1
ATOM 2147 N N . GLU A 1 279 ? -18.282 -7.270 17.549 1.00 89.44 279 GLU A N 1
ATOM 2148 C CA . GLU A 1 279 ? -17.163 -7.374 16.612 1.00 89.44 279 GLU A CA 1
ATOM 2149 C C . GLU A 1 279 ? -16.057 -8.310 17.104 1.00 89.44 279 GLU A C 1
ATOM 2151 O O . GLU A 1 279 ? -15.114 -8.558 16.352 1.00 89.44 279 GLU A O 1
ATOM 2156 N N . LYS A 1 280 ? -16.178 -8.842 18.332 1.00 91.12 280 LYS A N 1
ATOM 2157 C CA . LYS A 1 280 ? -15.162 -9.656 19.018 1.00 91.12 280 LYS A CA 1
ATOM 2158 C C . LYS A 1 280 ? -13.815 -8.936 19.105 1.00 91.12 280 LYS A C 1
ATOM 2160 O O . LYS A 1 280 ? -12.780 -9.487 18.746 1.00 91.12 280 LYS A O 1
ATOM 2165 N N . ILE A 1 281 ? -13.845 -7.683 19.553 1.00 93.81 281 ILE A N 1
ATOM 2166 C CA . ILE A 1 281 ? -12.633 -6.894 19.764 1.00 93.81 281 ILE A CA 1
ATOM 2167 C C . ILE A 1 281 ? -11.869 -7.469 20.959 1.00 93.81 281 ILE A C 1
ATOM 2169 O O . ILE A 1 281 ? -12.392 -7.540 22.069 1.00 93.81 281 ILE A O 1
ATOM 2173 N N . GLU A 1 282 ? -10.617 -7.845 20.736 1.00 92.81 282 GLU A N 1
ATOM 2174 C CA . GLU A 1 282 ? -9.734 -8.400 21.764 1.00 92.81 282 GLU A CA 1
ATOM 2175 C C . GLU A 1 282 ? -8.955 -7.311 22.503 1.00 92.81 282 GLU A C 1
ATOM 2177 O O . GLU A 1 282 ? -8.620 -7.463 23.681 1.00 92.81 282 GLU A O 1
ATOM 2182 N N . LYS A 1 283 ? -8.674 -6.194 21.822 1.00 95.19 283 LYS A N 1
ATOM 2183 C CA . LYS A 1 283 ? -7.893 -5.084 22.367 1.00 95.19 283 LYS A CA 1
ATOM 2184 C C . LYS A 1 283 ? -8.508 -3.742 22.007 1.00 95.19 283 LYS A C 1
ATOM 2186 O O . LYS A 1 283 ? -8.903 -3.516 20.870 1.00 95.19 283 LYS A O 1
ATOM 2191 N N . VAL A 1 284 ? -8.565 -2.830 22.973 1.00 97.12 284 VAL A N 1
ATOM 2192 C CA . VAL A 1 284 ? -9.055 -1.463 22.762 1.00 97.12 284 VAL A CA 1
ATOM 2193 C C . VAL A 1 284 ? -7.972 -0.481 23.174 1.00 97.12 284 VAL A C 1
ATOM 2195 O O . VAL A 1 284 ? -7.414 -0.609 24.266 1.00 97.12 284 VAL A O 1
ATOM 2198 N N . VAL A 1 285 ? -7.703 0.489 22.307 1.00 96.50 285 VAL A N 1
ATOM 2199 C CA . VAL A 1 285 ? -6.717 1.551 22.501 1.00 96.50 285 VAL A CA 1
ATOM 2200 C C . VAL A 1 285 ? -7.423 2.893 22.350 1.00 96.50 285 VAL A C 1
ATOM 2202 O O . VAL A 1 285 ? -8.120 3.130 21.364 1.00 96.50 285 VAL A O 1
ATOM 2205 N N . VAL A 1 286 ? -7.275 3.761 23.342 1.00 95.81 286 VAL A N 1
ATOM 2206 C CA . VAL A 1 286 ? -7.867 5.098 23.375 1.00 95.81 286 VAL A CA 1
ATOM 2207 C C . VAL A 1 286 ? -6.759 6.135 23.336 1.00 95.81 286 VAL A C 1
ATOM 2209 O O . VAL A 1 286 ? -5.824 6.101 24.138 1.00 95.81 286 VAL A O 1
ATOM 2212 N N . GLY A 1 287 ? -6.916 7.087 22.432 1.00 92.19 287 GLY A N 1
ATOM 2213 C CA . GLY A 1 287 ? -6.078 8.260 22.336 1.00 92.19 287 GLY A CA 1
ATOM 2214 C C . GLY A 1 287 ? -6.223 9.213 23.517 1.00 92.19 287 GLY A C 1
ATOM 2215 O O . GLY A 1 287 ? -7.339 9.554 23.927 1.00 92.19 287 GLY A O 1
ATOM 2216 N N . VAL A 1 288 ? -5.099 9.651 24.082 1.00 89.62 288 VAL A N 1
ATOM 2217 C CA . VAL A 1 288 ? -5.060 10.620 25.180 1.00 89.62 288 VAL A CA 1
ATOM 2218 C C . VAL A 1 288 ? -4.193 11.810 24.778 1.00 89.62 288 VAL A C 1
ATOM 2220 O O . VAL A 1 288 ? -3.024 11.665 24.429 1.00 89.62 288 VAL A O 1
ATOM 2223 N N . SER A 1 289 ? -4.784 13.002 24.851 1.00 85.62 289 SER A N 1
ATOM 2224 C CA . SER A 1 289 ? -4.112 14.291 24.656 1.00 85.62 289 SER A CA 1
ATOM 2225 C C . SER A 1 289 ? -3.768 14.950 25.995 1.00 85.62 289 SER A C 1
ATOM 2227 O O . SER A 1 289 ? -4.208 14.513 27.054 1.00 85.62 289 SER A O 1
ATOM 2229 N N . GLU A 1 290 ? -2.994 16.034 25.988 1.00 82.56 290 GLU A N 1
ATOM 2230 C CA . GLU A 1 290 ? -2.719 16.791 27.214 1.00 82.56 290 GLU A CA 1
ATOM 2231 C C . GLU A 1 290 ? -3.935 17.616 27.695 1.00 82.56 290 GLU A C 1
ATOM 2233 O O . GLU A 1 290 ? -4.853 17.960 26.946 1.00 82.56 290 GLU A O 1
ATOM 2238 N N . GLY A 1 291 ? -3.928 18.003 28.974 1.00 86.56 291 GLY A N 1
ATOM 2239 C CA . GLY A 1 291 ? -4.912 18.929 29.548 1.00 86.56 291 GLY A CA 1
ATOM 2240 C C . GLY A 1 291 ? -6.186 18.263 30.085 1.00 86.56 291 GLY A C 1
ATOM 2241 O O . GLY A 1 291 ? -6.181 17.116 30.526 1.00 86.56 291 GLY A O 1
ATOM 2242 N N . GLU A 1 292 ? -7.293 19.014 30.136 1.00 87.12 292 GLU A N 1
ATOM 2243 C CA . GLU A 1 292 ? -8.567 18.500 30.672 1.00 87.12 292 GLU A CA 1
ATOM 2244 C C . GLU A 1 292 ? -9.182 17.401 29.803 1.00 87.12 292 GLU A C 1
ATOM 2246 O O . GLU A 1 292 ? -9.794 16.479 30.339 1.00 87.12 292 GLU A O 1
ATOM 2251 N N . MET A 1 293 ? -8.992 17.484 28.483 1.00 85.88 293 MET A N 1
ATOM 2252 C CA . MET A 1 293 ? -9.497 16.490 27.538 1.00 85.88 293 MET A CA 1
ATOM 2253 C C . MET A 1 293 ? -8.815 15.135 27.744 1.00 85.88 293 MET A C 1
ATOM 2255 O O . MET A 1 293 ? -9.511 14.130 27.819 1.00 85.88 293 MET A O 1
ATOM 2259 N N . GLY A 1 294 ? -7.500 15.112 27.984 1.00 87.56 294 GLY A N 1
ATOM 2260 C CA . GLY A 1 294 ? -6.778 13.893 28.358 1.00 87.56 294 GLY A CA 1
ATOM 2261 C C . GLY A 1 294 ? -7.375 13.174 29.558 1.00 87.56 294 GLY A C 1
ATOM 2262 O O . GLY A 1 294 ? -7.673 11.985 29.503 1.00 87.56 294 GLY A O 1
ATOM 2263 N N . LYS A 1 295 ? -7.673 13.922 30.626 1.00 90.75 295 LYS A N 1
ATOM 2264 C CA . LYS A 1 295 ? -8.319 13.370 31.831 1.00 90.75 295 LYS A CA 1
ATOM 2265 C C . LYS A 1 295 ? -9.729 12.837 31.564 1.00 90.75 295 LYS A C 1
ATOM 2267 O O . LYS A 1 295 ? -10.245 12.041 32.349 1.00 90.75 295 LYS A O 1
ATOM 2272 N N . GLU A 1 296 ? -10.423 13.340 30.546 1.00 91.25 296 GLU A N 1
ATOM 2273 C CA . GLU A 1 296 ? -11.712 12.796 30.108 1.00 91.25 296 GLU A CA 1
ATOM 2274 C C . GLU A 1 296 ? -11.514 11.500 29.316 1.00 91.25 296 GLU A C 1
ATOM 2276 O O . GLU A 1 296 ? -12.160 10.509 29.653 1.00 91.25 296 GLU A O 1
ATOM 2281 N N . SER A 1 297 ? -10.578 11.476 28.363 1.00 91.31 297 SER A N 1
ATOM 2282 C CA . SER A 1 297 ? -10.222 10.282 27.585 1.00 91.31 297 SER A CA 1
ATOM 2283 C C . SER A 1 297 ? -9.733 9.137 28.473 1.00 91.31 297 SER A C 1
ATOM 2285 O O . SER A 1 297 ? -10.179 8.007 28.311 1.00 91.31 297 SER A O 1
ATOM 2287 N N . GLU A 1 298 ? -8.898 9.413 29.479 1.00 93.25 298 GLU A N 1
ATOM 2288 C CA . GLU A 1 298 ? -8.446 8.418 30.464 1.00 93.25 298 GLU A CA 1
ATOM 2289 C C . GLU A 1 298 ? -9.609 7.843 31.285 1.00 93.25 298 GLU A C 1
ATOM 2291 O O . GLU A 1 298 ? -9.671 6.640 31.555 1.00 93.25 298 GLU A O 1
ATOM 2296 N N . ARG A 1 299 ? -10.559 8.698 31.691 1.00 92.50 299 ARG A N 1
ATOM 2297 C CA . ARG A 1 299 ? -11.756 8.259 32.422 1.00 92.50 299 ARG A CA 1
ATOM 2298 C C . ARG A 1 299 ? -12.644 7.382 31.547 1.00 92.50 299 ARG A C 1
ATOM 2300 O O . ARG A 1 299 ? -13.118 6.355 32.029 1.00 92.50 299 ARG A O 1
ATOM 2307 N N . PHE A 1 300 ? -12.829 7.767 30.288 1.00 93.12 300 PHE A N 1
ATOM 2308 C CA . PHE A 1 300 ? -13.546 6.980 29.292 1.00 93.12 300 PHE A CA 1
ATOM 2309 C C . PHE A 1 300 ? -12.862 5.626 29.051 1.00 93.12 300 PHE A C 1
ATOM 2311 O O . PHE A 1 300 ? -13.502 4.587 29.210 1.00 93.12 300 PHE A O 1
ATOM 2318 N N . ALA A 1 301 ? -11.549 5.618 28.796 1.00 94.19 301 ALA A N 1
ATOM 2319 C CA . ALA A 1 301 ? -10.753 4.407 28.606 1.00 94.19 301 ALA A CA 1
ATOM 2320 C C . ALA A 1 301 ? -10.907 3.445 29.790 1.00 94.19 301 ALA A C 1
ATOM 2322 O O . ALA A 1 301 ? -11.204 2.264 29.610 1.00 94.19 301 ALA A O 1
ATOM 2323 N N . LYS A 1 302 ? -10.833 3.963 31.021 1.00 93.62 302 LYS A N 1
ATOM 2324 C CA . LYS A 1 302 ? -11.067 3.172 32.233 1.00 93.62 302 LYS A CA 1
ATOM 2325 C C . LYS A 1 302 ? -12.494 2.610 32.319 1.00 93.62 302 LYS A C 1
ATOM 2327 O O . LYS A 1 302 ? -12.665 1.491 32.795 1.00 93.62 302 LYS A O 1
ATOM 2332 N N . GLY A 1 303 ? -13.507 3.356 31.872 1.00 90.88 303 GLY A N 1
ATOM 2333 C CA . GLY A 1 303 ? -14.916 2.935 31.876 1.00 90.88 303 GLY A CA 1
ATOM 2334 C C . GLY A 1 303 ? -15.219 1.743 30.958 1.00 90.88 303 GLY A C 1
ATOM 2335 O O . GLY A 1 303 ? -16.129 0.951 31.244 1.00 90.88 303 GLY A O 1
ATOM 2336 N N . ILE A 1 304 ? -14.424 1.582 29.896 1.00 92.75 304 ILE A N 1
ATOM 2337 C CA . ILE A 1 304 ? -14.535 0.490 28.918 1.00 92.75 304 ILE A CA 1
ATOM 2338 C C . ILE A 1 304 ? -13.402 -0.547 29.012 1.00 92.75 304 ILE A C 1
ATOM 2340 O O . ILE A 1 304 ? -13.431 -1.529 28.280 1.00 92.75 304 ILE A O 1
ATOM 2344 N N . GLY A 1 305 ? -12.432 -0.362 29.914 1.00 92.31 305 GLY A N 1
ATOM 2345 C CA . GLY A 1 305 ? -11.293 -1.273 30.081 1.00 92.31 305 GLY A CA 1
ATOM 2346 C C . GLY A 1 305 ? -10.246 -1.187 28.963 1.00 92.31 305 GLY A C 1
ATOM 2347 O O . GLY A 1 305 ? -9.593 -2.185 28.672 1.00 92.31 305 GLY A O 1
ATOM 2348 N N . ALA A 1 306 ? -10.098 -0.023 28.329 1.00 95.00 306 ALA A N 1
ATOM 2349 C CA . ALA A 1 306 ? -9.146 0.206 27.247 1.00 95.00 306 ALA A CA 1
ATOM 2350 C C . ALA A 1 306 ? -7.750 0.614 27.746 1.00 95.00 306 ALA A C 1
ATOM 2352 O O . ALA A 1 306 ? -7.598 1.217 28.811 1.00 95.00 306 ALA A O 1
ATOM 2353 N N . GLU A 1 307 ? -6.738 0.315 26.932 1.00 95.56 307 GLU A N 1
ATOM 2354 C CA . GLU A 1 307 ? -5.392 0.875 27.062 1.00 95.56 307 GLU A CA 1
ATOM 2355 C C . GLU A 1 307 ? -5.368 2.314 26.535 1.00 95.56 307 GLU A C 1
ATOM 2357 O O . GLU A 1 307 ? -6.119 2.662 25.628 1.00 95.56 307 GLU A O 1
ATOM 2362 N N . THR A 1 308 ? -4.512 3.157 27.103 1.00 93.81 308 THR A N 1
ATOM 2363 C CA . THR A 1 308 ? -4.336 4.551 26.681 1.00 93.81 308 THR A CA 1
ATOM 2364 C C . THR A 1 308 ? -3.034 4.727 25.911 1.00 93.81 308 THR A C 1
ATOM 2366 O O . THR A 1 308 ? -2.010 4.195 26.339 1.00 93.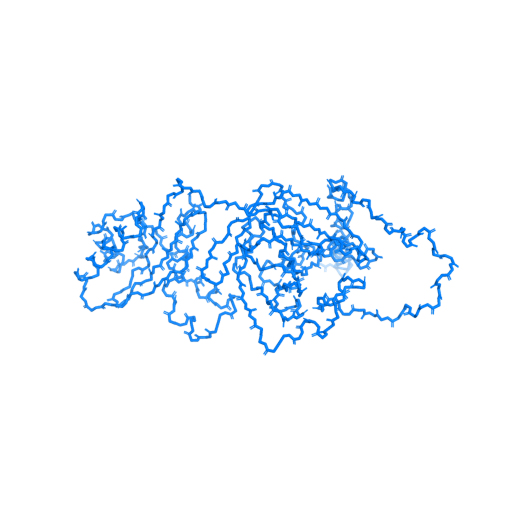81 308 THR A O 1
ATOM 2369 N N . PHE A 1 309 ? -3.048 5.532 24.851 1.00 92.44 309 PHE A N 1
ATOM 2370 C CA . PHE A 1 309 ? -1.863 5.881 24.066 1.00 92.44 309 PHE A CA 1
ATOM 2371 C C . PHE A 1 309 ? -1.748 7.401 23.890 1.00 92.44 309 PHE A C 1
ATOM 2373 O O . PHE A 1 309 ? -2.755 8.079 23.694 1.00 92.44 309 PHE A O 1
ATOM 2380 N N . ASP A 1 310 ? -0.531 7.940 23.990 1.00 86.38 310 ASP A N 1
ATOM 2381 C CA . ASP A 1 310 ? -0.270 9.382 23.890 1.00 86.38 310 ASP A CA 1
ATOM 2382 C C . ASP A 1 310 ? -0.322 9.853 22.426 1.00 86.38 310 ASP A C 1
ATOM 2384 O O . ASP A 1 310 ? 0.444 9.402 21.574 1.00 86.38 310 ASP A O 1
ATOM 2388 N N . GLU A 1 311 ? -1.237 10.777 22.132 1.00 69.69 311 GLU A N 1
ATOM 2389 C CA . GLU A 1 311 ? -1.516 11.268 20.778 1.00 69.69 311 GLU A CA 1
ATOM 2390 C C . GLU A 1 311 ? -0.763 12.548 20.383 1.00 69.69 311 GLU A C 1
ATOM 2392 O O . GLU A 1 311 ? -0.948 13.034 19.258 1.00 69.69 311 GLU A O 1
ATOM 2397 N N . THR A 1 312 ? 0.083 13.107 21.260 1.00 61.72 312 THR A N 1
ATOM 2398 C CA . THR A 1 312 ? 0.690 14.452 21.115 1.00 61.72 312 THR A CA 1
ATOM 2399 C C . THR A 1 312 ? 1.470 14.703 19.816 1.00 61.72 312 THR A C 1
ATOM 2401 O O . THR A 1 312 ? 1.702 15.859 19.452 1.00 61.72 312 THR A O 1
ATOM 2404 N N . LEU A 1 313 ? 1.826 13.662 19.061 1.00 51.00 313 LEU A N 1
ATOM 2405 C CA . LEU A 1 313 ? 2.565 13.773 17.799 1.00 51.00 313 LEU A CA 1
ATOM 2406 C C . LEU A 1 313 ? 1.695 13.741 16.524 1.00 51.00 313 LEU A C 1
ATOM 2408 O O . LEU A 1 313 ? 2.226 13.996 15.448 1.00 51.00 313 LEU A O 1
ATOM 2412 N N . SER A 1 314 ? 0.380 13.488 16.599 1.00 56.16 314 SER A N 1
ATOM 2413 C CA . SER A 1 314 ? -0.404 13.038 15.425 1.00 56.16 314 SER A CA 1
ATOM 2414 C C . SER A 1 314 ? -1.362 14.058 14.777 1.00 56.16 314 SER A C 1
ATOM 2416 O O . SER A 1 314 ? -1.787 13.862 13.634 1.00 56.16 314 SER A O 1
ATOM 2418 N N . THR A 1 315 ? -1.699 15.180 15.432 1.00 53.16 315 THR A N 1
ATOM 2419 C CA . THR A 1 315 ? -2.804 16.062 14.976 1.00 53.16 315 THR A CA 1
ATOM 2420 C C . THR A 1 315 ? -2.560 16.698 13.599 1.00 53.16 315 THR A C 1
ATOM 2422 O O . THR A 1 315 ? -3.500 16.946 12.842 1.00 53.16 315 THR A O 1
ATOM 2425 N N . LYS A 1 316 ? -1.296 16.962 13.240 1.00 52.72 316 LYS A N 1
ATOM 2426 C CA . LYS A 1 316 ? -0.938 17.493 11.912 1.00 52.72 316 LYS A CA 1
ATOM 2427 C C . LYS A 1 316 ? -0.945 16.414 10.827 1.00 52.72 316 LYS A C 1
ATOM 2429 O O . LYS A 1 316 ? -1.291 16.723 9.688 1.00 52.72 316 LYS A O 1
ATOM 2434 N N . ASP A 1 317 ? -0.631 15.172 11.178 1.00 55.78 317 ASP A N 1
ATOM 2435 C CA . ASP A 1 317 ? -0.527 14.064 10.228 1.00 55.78 317 ASP A CA 1
ATOM 2436 C C . ASP A 1 317 ? -1.907 13.570 9.778 1.00 55.78 317 ASP A C 1
ATOM 2438 O O . ASP A 1 317 ? -2.087 13.270 8.598 1.00 55.78 317 ASP A O 1
ATOM 2442 N N . ALA A 1 318 ? -2.922 13.626 10.651 1.00 52.72 318 ALA A N 1
ATOM 2443 C CA . ALA A 1 318 ? -4.310 13.293 10.307 1.00 52.72 318 ALA A CA 1
ATOM 2444 C C . ALA A 1 318 ? -4.921 14.190 9.227 1.00 52.72 318 ALA A C 1
ATOM 2446 O O . ALA A 1 318 ? -5.546 13.708 8.277 1.00 52.72 318 ALA A O 1
ATOM 2447 N N . GLN A 1 319 ? -4.672 15.498 9.305 1.00 51.19 319 GLN A N 1
ATOM 2448 C CA . GLN A 1 319 ? -5.143 16.440 8.289 1.00 51.19 319 GLN A CA 1
ATOM 2449 C C . GLN A 1 319 ? -4.407 16.284 6.951 1.00 51.19 319 GLN A C 1
ATOM 2451 O O . GLN A 1 319 ? -4.974 16.589 5.899 1.00 51.19 319 GLN A O 1
ATOM 2456 N N . ILE A 1 320 ? -3.155 15.819 6.980 1.00 55.00 320 ILE A N 1
ATOM 2457 C CA . ILE A 1 320 ? -2.325 15.593 5.792 1.00 55.00 320 ILE A CA 1
ATOM 2458 C C . ILE A 1 320 ? -2.732 14.285 5.099 1.00 55.00 320 ILE A C 1
ATOM 2460 O O . ILE A 1 320 ? -3.058 14.318 3.914 1.00 55.00 320 ILE A O 1
ATOM 2464 N N . LEU A 1 321 ? -2.829 13.174 5.837 1.00 53.06 321 LEU A N 1
ATOM 2465 C CA . LEU A 1 321 ? -3.247 11.863 5.317 1.00 53.06 321 LEU A CA 1
ATOM 2466 C C . LEU A 1 321 ? -4.654 11.902 4.708 1.00 53.06 321 LEU A C 1
ATOM 2468 O O . LEU A 1 321 ? -4.869 11.389 3.612 1.00 53.06 321 LEU A O 1
ATOM 2472 N N . SER A 1 322 ? -5.590 12.612 5.348 1.00 48.66 322 SER A N 1
ATOM 2473 C CA . SER A 1 322 ? -6.941 12.805 4.805 1.00 48.66 322 SER A CA 1
ATOM 2474 C C . SER A 1 322 ? -6.928 13.531 3.450 1.00 48.66 322 SER A C 1
ATOM 2476 O O . SER A 1 322 ? -7.694 13.191 2.548 1.00 48.66 322 SER A O 1
ATOM 2478 N N . ARG A 1 323 ? -6.043 14.521 3.259 1.00 49.62 323 ARG A N 1
ATOM 2479 C CA . ARG A 1 323 ? -5.909 15.260 1.988 1.00 49.62 323 ARG A CA 1
ATOM 2480 C C . ARG A 1 323 ? -5.202 14.448 0.901 1.00 49.62 323 ARG A C 1
ATOM 2482 O O . ARG A 1 323 ? -5.527 14.629 -0.271 1.00 49.62 323 ARG A O 1
ATOM 2489 N N . GLU A 1 324 ? -4.265 13.586 1.280 1.00 48.69 324 GLU A N 1
ATOM 2490 C CA . GLU A 1 324 ? -3.426 12.799 0.366 1.00 48.69 324 GLU A CA 1
ATOM 2491 C C . GLU A 1 324 ? -4.129 11.554 -0.200 1.00 48.69 324 GLU A C 1
ATOM 2493 O O . GLU A 1 324 ? -3.836 11.168 -1.328 1.00 48.69 324 GLU A O 1
ATOM 2498 N N . ALA A 1 325 ? -5.118 10.988 0.500 1.00 49.59 325 ALA A N 1
ATOM 2499 C CA . ALA A 1 325 ? -5.849 9.787 0.068 1.00 49.59 325 ALA A CA 1
ATOM 2500 C C . ALA A 1 325 ? -6.851 9.999 -1.100 1.00 49.59 325 ALA A C 1
ATOM 2502 O O . ALA A 1 325 ? -7.636 9.114 -1.421 1.00 49.59 325 ALA A O 1
ATOM 2503 N N . GLY A 1 326 ? -6.908 11.183 -1.730 1.00 49.78 326 GLY A N 1
ATOM 2504 C CA . GLY A 1 326 ? -7.767 11.427 -2.909 1.00 49.78 326 GLY A CA 1
ATOM 2505 C C . GLY A 1 326 ? -9.289 11.408 -2.653 1.00 49.78 326 GLY A C 1
ATOM 2506 O O . GLY A 1 326 ? -10.086 11.531 -3.580 1.00 49.78 326 GLY A O 1
ATOM 2507 N N . ILE A 1 327 ? -9.715 11.302 -1.393 1.00 57.00 327 ILE A N 1
ATOM 2508 C CA . ILE A 1 327 ? -11.114 11.102 -0.984 1.00 57.00 327 ILE A CA 1
ATOM 2509 C C . ILE A 1 327 ? -11.947 12.373 -1.198 1.00 57.00 327 ILE A C 1
ATOM 2511 O O . ILE A 1 327 ? -11.507 13.465 -0.862 1.00 57.00 327 ILE A O 1
ATOM 2515 N N . GLY A 1 328 ? -13.184 12.270 -1.698 1.00 57.69 328 GLY A N 1
ATOM 2516 C CA . GLY A 1 328 ? -14.065 13.431 -1.893 1.00 57.69 328 GLY A CA 1
ATOM 2517 C C . GLY A 1 328 ? -14.253 14.275 -0.619 1.00 57.69 328 GLY A C 1
ATOM 2518 O O . GLY A 1 328 ? -14.451 13.739 0.471 1.00 57.69 328 GLY A O 1
ATOM 2519 N N . GLN A 1 329 ? -14.228 15.609 -0.749 1.00 57.97 329 GLN A N 1
ATOM 2520 C CA . GLN A 1 329 ? -14.198 16.566 0.375 1.00 57.97 329 GLN A CA 1
ATOM 2521 C C . GLN A 1 329 ? -15.284 16.332 1.438 1.00 57.97 329 GLN A C 1
ATOM 2523 O O . GLN A 1 329 ? -15.018 16.498 2.625 1.00 57.97 329 GLN A O 1
ATOM 2528 N N . LYS A 1 330 ? -16.477 15.900 1.018 1.00 61.91 330 LYS A N 1
ATOM 2529 C CA . LYS A 1 330 ? -17.592 15.567 1.912 1.00 61.91 330 LYS A CA 1
ATOM 2530 C C . LYS A 1 330 ? -17.312 14.315 2.755 1.00 61.91 330 LYS A C 1
ATOM 2532 O O . LYS A 1 330 ? -17.407 14.375 3.973 1.00 61.91 330 LYS A O 1
ATOM 2537 N N . LYS A 1 331 ? -16.877 13.217 2.122 1.00 64.12 331 LYS A N 1
ATOM 2538 C CA . LYS A 1 331 ? -16.543 11.956 2.810 1.00 64.12 331 LYS A CA 1
ATOM 2539 C C . LYS A 1 331 ? -15.357 12.134 3.767 1.00 64.12 331 LYS A C 1
ATOM 2541 O O . LYS A 1 331 ? -15.366 11.558 4.848 1.00 64.12 331 LYS A O 1
ATOM 2546 N N . ARG A 1 332 ? -14.381 12.984 3.414 1.00 64.94 332 ARG A N 1
ATOM 2547 C CA . ARG A 1 332 ? -13.282 13.365 4.323 1.00 64.94 332 ARG A CA 1
ATOM 2548 C C . ARG A 1 332 ? -13.779 14.058 5.584 1.00 64.94 332 ARG A C 1
ATOM 2550 O O . ARG A 1 332 ? -13.343 13.706 6.669 1.00 64.94 332 ARG A O 1
ATOM 2557 N N . HIS A 1 333 ? -14.684 15.022 5.437 1.00 69.31 333 HIS A N 1
ATOM 2558 C CA . HIS A 1 333 ? -15.215 15.766 6.576 1.00 69.31 333 HIS A CA 1
ATOM 2559 C C . HIS A 1 333 ? -16.057 14.882 7.507 1.00 69.31 333 HIS A C 1
ATOM 2561 O O . HIS A 1 333 ? -15.968 15.002 8.726 1.00 69.31 333 HIS A O 1
ATOM 2567 N N . ASP A 1 334 ? -16.839 13.961 6.940 1.00 77.00 334 ASP A N 1
ATOM 2568 C CA . ASP A 1 334 ? -17.709 13.076 7.720 1.00 77.00 334 ASP A CA 1
ATOM 2569 C C . ASP A 1 334 ? -16.933 12.013 8.522 1.00 77.00 334 ASP A C 1
ATOM 2571 O O . ASP A 1 334 ? -17.435 11.532 9.537 1.00 77.00 334 ASP A O 1
ATOM 2575 N N . MET A 1 335 ? -15.719 11.657 8.085 1.00 81.25 335 MET A N 1
ATOM 2576 C CA . MET A 1 335 ? -14.886 10.600 8.677 1.00 81.25 335 MET A CA 1
ATOM 2577 C C . MET A 1 335 ? -13.602 11.115 9.348 1.00 81.25 335 MET A C 1
ATOM 2579 O O . MET A 1 335 ? -12.753 10.306 9.705 1.00 81.25 335 MET A O 1
ATOM 2583 N N . GLU A 1 336 ? -13.441 12.429 9.522 1.00 80.81 336 GLU A N 1
ATOM 2584 C CA . GLU A 1 336 ? -12.207 13.058 10.027 1.00 80.81 336 GLU A CA 1
ATOM 2585 C C . GLU A 1 336 ? -11.673 12.400 11.312 1.00 80.81 336 GLU A C 1
ATOM 2587 O O . GLU A 1 336 ? -10.509 12.008 11.351 1.00 80.81 336 GLU A O 1
ATOM 2592 N N . ASP A 1 337 ? -12.534 12.179 12.310 1.00 87.19 337 ASP A N 1
ATOM 2593 C CA . ASP A 1 337 ? -12.133 11.566 13.587 1.00 87.19 337 ASP A CA 1
ATOM 2594 C C . ASP A 1 337 ? -11.759 10.085 13.411 1.00 87.19 337 ASP A C 1
ATOM 2596 O O . ASP A 1 337 ? -10.877 9.571 14.086 1.00 87.19 337 ASP A O 1
ATOM 2600 N N . ALA A 1 338 ? -12.389 9.368 12.472 1.00 88.44 338 ALA A N 1
ATOM 2601 C CA . ALA A 1 338 ? -12.027 7.976 12.193 1.00 88.44 338 ALA A CA 1
ATOM 2602 C C . ALA A 1 338 ? -10.623 7.869 11.572 1.00 88.44 338 ALA A C 1
ATOM 2604 O O . ALA A 1 338 ? -9.906 6.913 11.854 1.00 88.44 338 ALA A O 1
ATOM 2605 N N . TYR A 1 339 ? -10.206 8.854 10.764 1.00 83.56 339 TYR A N 1
ATOM 2606 C CA . TYR A 1 339 ? -8.824 8.928 10.275 1.00 83.56 339 TYR A CA 1
ATOM 2607 C C . TYR A 1 339 ? -7.838 9.249 11.396 1.00 83.56 339 TYR A C 1
ATOM 2609 O O . TYR A 1 339 ? -6.765 8.651 11.436 1.00 83.56 339 TYR A O 1
ATOM 2617 N N . ALA A 1 340 ? -8.197 10.157 12.307 1.00 85.62 340 ALA A N 1
ATOM 2618 C CA . ALA A 1 340 ? -7.380 10.438 13.485 1.00 85.62 340 ALA A CA 1
ATOM 2619 C C . ALA A 1 340 ? -7.204 9.174 14.345 1.00 85.62 340 ALA A C 1
ATOM 2621 O O . ALA A 1 340 ? -6.071 8.789 14.633 1.00 85.62 340 ALA A O 1
ATOM 2622 N N . ALA A 1 341 ? -8.297 8.451 14.612 1.00 90.88 341 ALA A N 1
ATOM 2623 C CA . ALA A 1 341 ? -8.270 7.170 15.314 1.00 90.88 341 ALA A CA 1
ATOM 2624 C C . ALA A 1 341 ? -7.392 6.125 14.608 1.00 90.88 341 ALA A C 1
ATOM 2626 O O . ALA A 1 341 ? -6.676 5.381 15.272 1.00 90.88 341 ALA A O 1
ATOM 2627 N N . ALA A 1 342 ? -7.419 6.069 13.270 1.00 88.19 342 ALA A N 1
ATOM 2628 C CA . ALA A 1 342 ? -6.607 5.126 12.502 1.00 88.19 342 ALA A CA 1
ATOM 2629 C C . ALA A 1 342 ? -5.114 5.439 12.610 1.00 88.19 342 ALA A C 1
ATOM 2631 O O . ALA A 1 342 ? -4.306 4.532 12.754 1.00 88.19 342 ALA A O 1
ATOM 2632 N N . ILE A 1 343 ? -4.739 6.717 12.600 1.00 84.50 343 ILE A N 1
ATOM 2633 C CA . ILE A 1 343 ? -3.339 7.134 12.742 1.00 84.50 343 ILE A CA 1
ATOM 2634 C C . ILE A 1 343 ? -2.832 6.877 14.152 1.00 84.50 343 ILE A C 1
ATOM 2636 O O . ILE A 1 343 ? -1.732 6.354 14.312 1.00 84.50 343 ILE A O 1
ATOM 2640 N N . MET A 1 344 ? -3.633 7.210 15.166 1.00 90.44 344 MET A N 1
ATOM 2641 C CA . MET A 1 344 ? -3.303 6.882 16.550 1.00 90.44 344 MET A CA 1
ATOM 2642 C C . MET A 1 344 ? -3.104 5.374 16.710 1.00 90.44 344 MET A C 1
ATOM 2644 O O . MET A 1 344 ? -2.073 4.945 17.228 1.00 90.44 344 MET A O 1
ATOM 2648 N N . LEU A 1 345 ? -4.039 4.570 16.197 1.00 92.06 345 LEU A N 1
ATOM 2649 C CA . LEU A 1 345 ? -3.949 3.120 16.290 1.00 92.06 345 LEU A CA 1
ATOM 2650 C C . LEU A 1 345 ? -2.743 2.571 15.523 1.00 92.06 345 LEU A C 1
ATOM 2652 O O . LEU A 1 345 ? -2.069 1.682 16.031 1.00 92.06 345 LEU A O 1
ATOM 2656 N N . GLN A 1 346 ? -2.437 3.110 14.338 1.00 87.44 346 GLN A N 1
ATOM 2657 C CA . GLN A 1 346 ? -1.251 2.713 13.579 1.00 87.44 346 GLN A CA 1
ATOM 2658 C C . GLN A 1 346 ? 0.029 2.993 14.368 1.00 87.44 346 GLN A C 1
ATOM 2660 O O . GLN A 1 346 ? 0.891 2.127 14.453 1.00 87.44 346 GLN A O 1
ATOM 2665 N N . ASN A 1 347 ? 0.133 4.168 14.993 1.00 87.12 347 ASN A N 1
ATOM 2666 C CA . ASN A 1 347 ? 1.289 4.509 15.817 1.00 87.12 347 ASN A CA 1
ATOM 2667 C C . ASN A 1 347 ? 1.436 3.547 17.003 1.00 87.12 347 ASN A C 1
ATOM 2669 O O . ASN A 1 347 ? 2.553 3.142 17.308 1.00 87.12 347 ASN A O 1
ATOM 2673 N N . TRP A 1 348 ? 0.329 3.152 17.640 1.00 91.38 348 TRP A N 1
ATOM 2674 C CA . TRP A 1 348 ? 0.347 2.152 18.710 1.00 91.38 348 TRP A CA 1
ATOM 2675 C C . TRP A 1 348 ? 0.778 0.764 18.208 1.00 91.38 348 TRP A C 1
ATOM 2677 O O . TRP A 1 348 ? 1.581 0.108 18.863 1.00 91.38 348 TRP A O 1
ATOM 2687 N N . LEU A 1 349 ? 0.302 0.328 17.035 1.00 89.12 349 LEU A N 1
ATOM 2688 C CA . LEU A 1 349 ? 0.710 -0.944 16.417 1.00 89.12 349 LEU A CA 1
ATOM 2689 C C . LEU A 1 349 ? 2.200 -0.972 16.041 1.00 89.12 349 LEU A C 1
ATOM 2691 O O . LEU A 1 349 ? 2.814 -2.038 16.055 1.00 89.12 349 LEU A O 1
ATOM 2695 N N . ASP A 1 350 ? 2.762 0.188 15.704 1.00 84.31 350 ASP A N 1
ATOM 2696 C CA . ASP A 1 350 ? 4.164 0.351 15.315 1.00 84.31 350 ASP A CA 1
ATOM 2697 C C . ASP A 1 350 ? 5.120 0.557 16.519 1.00 84.31 350 ASP A C 1
ATOM 2699 O O . ASP A 1 350 ? 6.336 0.638 16.309 1.00 84.31 350 ASP A O 1
ATOM 2703 N N . SER A 1 351 ? 4.591 0.681 17.750 1.00 83.94 351 SER A N 1
ATOM 2704 C CA . SER A 1 351 ? 5.327 1.034 18.986 1.00 83.94 351 SER A CA 1
ATOM 2705 C C . SER A 1 351 ? 6.132 -0.097 19.630 1.00 83.94 351 SER A C 1
ATOM 2707 O O . SER A 1 351 ? 5.782 -1.288 19.463 1.00 83.94 351 SER A O 1
#